Protein AF-A0A0A0HK54-F1 (afdb_monomer)

Foldseek 3Di:
DDAAAEEEEEALDPVVLVVLCVLAVVRHRYHYDNDLVRSVVCVVVDPHAEYEYEQDHPPDGLLRSLLVCCVVPVLHAYEYEYADDDDPVVVVSCVNSVHPYYDYPPDDSVVSNVVVVVSNVSSVVVVVVVVVVVVVVVVVVVVVVVVVVVLLVVLVVLAPVPQDDDPPGPCVVVSVVLLVCLADLAAAEDEDDPPNCVVSSQRNSQSSYPQVVADEAEDEPPPDDPVVVLCQAQWACAPLDPPRRHTGHHPQNSQASGEYEYHPPVRDDPVVVVQVVCCVPVQWHAHRPGPDIDGGDYHYYYYDYD

Solvent-accessible surface area (backbone atoms only — not comparable to full-atom values): 16737 Å² total; per-residue (Å²): 131,84,82,57,58,32,32,37,40,34,35,62,48,68,67,60,47,50,54,53,40,74,48,36,52,92,72,28,42,70,45,79,20,61,43,71,68,53,41,54,51,49,59,73,77,42,86,50,33,29,36,44,27,35,39,86,35,85,99,51,41,25,56,69,48,42,36,51,39,42,74,78,44,60,71,39,33,34,31,39,32,41,76,69,90,78,53,76,72,53,57,53,48,38,60,71,25,62,48,76,48,77,46,56,58,87,72,56,54,72,59,53,38,52,52,51,50,55,35,44,51,50,32,52,53,52,54,50,50,53,53,52,55,51,52,52,56,56,52,52,56,56,54,52,53,52,52,50,49,54,50,47,56,51,28,73,72,47,16,66,86,66,52,88,68,60,99,84,37,78,60,56,61,54,49,54,52,44,55,64,52,19,67,50,98,61,70,42,76,53,69,74,66,90,89,72,49,62,69,52,50,53,50,12,28,44,36,53,21,88,43,45,91,40,41,77,38,76,48,74,40,60,90,56,56,67,71,60,50,45,43,50,42,46,4,29,40,58,68,50,45,95,92,39,85,62,54,44,88,10,46,52,68,65,9,43,62,13,30,39,38,42,39,41,54,67,62,51,54,74,68,54,50,54,54,52,50,42,31,74,73,66,30,36,51,54,30,42,76,48,92,60,75,46,77,43,55,56,44,46,34,40,28,53,65,132

InterPro domains:
  IPR001789 Signal transduction response regulator, receiver domain [PF00072] (8-114)
  IPR001789 Signal transduction response regulator, receiver domain [PS50110] (6-120)
  IPR001789 Signal transduction response regulator, receiver domain [SM00448] (5-116)
  IPR002078 RNA polymerase sigma factor 54 interaction domain [PF00158] (169-298)
  IPR002078 RNA polymerase sigma factor 54 interaction domain [PS50045] (164-297)
  IPR011006 CheY-like superfamily [SSF52172] (6-207)
  IPR027417 P-loop containing nucleoside triphosphate hydrolase [G3DSA:3.40.50.300] (161-302)
  IPR027417 P-loop containing nucleoside triphosphate hydrolase [SSF52540] (171-300)

Sequence (306 aa):
MAVLPTLLLVDDEAHSLNAMRMALEDEFECLTAGDAEEATRLMAEHDVQVIFCDQRMPGRSGVAFLTEVRDRWPEAVRIIITGFTETNDMIAAINEAGIYQFVTKPWHPDHLLMTAKNAADLFRLSREHERMSLEMRYLARNVESKLEQQRRALREGLGFEKVLRAPNSPLNAVIAQARQYASFDVPVLITGEAGTGKAALARAMHYGSLRADRPFQEIDCTGVEDDILELELFGARRGAIAGLQTGKVGLLQKADRGTLFLNGLAGLSPRMQLALLRVAREGAFRPLGSHETQRVDSASIGRGGS

Secondary structure (DSSP, 8-state):
-PPPPEEEEE-S-HHHHHHHHHHHTTTSEEEEESSHHHHHHHHHHS---EEEEES--SSS-HHHHHHHHHHH-TTSEEEEEESS---HHHHHHHHHTT--EEEESSPPHHHHHHHHHHHHHHHHHHHHHHHHHHHHHHHHHHHHHHHHHHHHHHHHTTSGGGS---TT-THHHHHHHHHHHHTS-S-EEEE--TTS-HHHHHHHHHHTSTTTTS-EEEEE-TT--HHHHHHHHHEE-TTSSTT--S-EE-HHHHTTTSEEEEE-GGG--HHHHHHHHHHHHHSEE--BT-SS-EE---EEEEEE--

Radius of gyration: 35.2 Å; Cα contacts (8 Å, |Δi|>4): 471; chains: 1; bounding box: 70×42×95 Å

Organism: NCBI:txid1288298

pLDDT: mean 84.24, std 12.47, range [28.84, 97.88]

Mean predicted aligned error: 15.78 Å

Nearest PDB structures (foldseek):
  2vuh-assembly1_B-2  TM=9.807E-01  e=4.301E-17  Rhodobacter capsulatus
  2vui-assembly1_B-2  TM=9.734E-01  e=8.938E-17  Rhodobacter capsulatus
  6jdl-assembly1_A  TM=9.185E-01  e=3.785E-13  Pseudomonas aeruginosa
  6luf-assembly5_E  TM=9.242E-01  e=3.196E-12  Vibrio cholerae O395
  6lua-assembly1_G  TM=9.213E-01  e=5.205E-12  Vibrio cholerae O395

Structure (mmCIF, N/CA/C/O backbone):
data_AF-A0A0A0HK54-F1
#
_entry.id   AF-A0A0A0HK54-F1
#
loop_
_atom_site.group_PDB
_atom_site.id
_atom_site.type_symbol
_atom_site.label_atom_id
_atom_site.label_alt_id
_atom_site.label_comp_id
_atom_site.label_asym_id
_atom_site.label_entity_id
_atom_site.label_seq_id
_atom_site.pdbx_PDB_ins_code
_atom_site.Cartn_x
_atom_site.Cartn_y
_atom_site.Cartn_z
_atom_site.occupancy
_atom_site.B_iso_or_equiv
_atom_site.auth_seq_id
_atom_site.auth_comp_id
_atom_site.auth_asym_id
_atom_site.auth_atom_id
_atom_site.pdbx_PDB_model_num
ATOM 1 N N . MET A 1 1 ? -21.723 23.786 22.156 1.00 42.66 1 MET A N 1
ATOM 2 C CA . MET A 1 1 ? -21.303 22.934 23.287 1.00 42.66 1 MET A CA 1
ATOM 3 C C . MET A 1 1 ? -20.627 21.721 22.682 1.00 42.66 1 MET A C 1
ATOM 5 O O . MET A 1 1 ? -21.159 21.210 21.703 1.00 42.66 1 MET A O 1
ATOM 9 N N . ALA A 1 2 ? -19.433 21.350 23.144 1.00 56.59 2 ALA A N 1
ATOM 10 C CA . ALA A 1 2 ? -18.804 20.111 22.691 1.00 56.59 2 ALA A CA 1
ATOM 11 C C . ALA A 1 2 ? -19.668 18.936 23.169 1.00 56.59 2 ALA A C 1
ATOM 13 O O . ALA A 1 2 ? -20.121 18.951 24.312 1.00 56.59 2 ALA A O 1
ATOM 14 N N . VAL A 1 3 ? -19.960 17.984 22.284 1.00 80.69 3 VAL A N 1
ATOM 15 C CA . VAL A 1 3 ? -20.679 16.758 22.651 1.00 80.69 3 VAL A CA 1
ATOM 16 C C . VAL A 1 3 ? -19.714 15.908 23.473 1.00 80.69 3 VAL A C 1
ATOM 18 O O . VAL A 1 3 ? -18.597 15.656 23.016 1.00 80.69 3 VAL A O 1
ATOM 21 N N . LEU A 1 4 ? -20.106 15.547 24.695 1.00 89.38 4 LEU A N 1
ATOM 22 C CA . LEU A 1 4 ? -19.281 14.710 25.563 1.00 89.38 4 LEU A CA 1
ATOM 23 C C . LEU A 1 4 ? -19.248 13.273 25.021 1.00 89.38 4 LEU A C 1
ATOM 25 O O . LEU A 1 4 ? -20.239 12.827 24.443 1.00 89.38 4 LEU A O 1
ATOM 29 N N . PRO A 1 5 ? -18.136 12.537 25.180 1.00 92.62 5 PRO A N 1
ATOM 30 C CA . PRO A 1 5 ? -18.094 11.132 24.809 1.00 92.62 5 PRO A CA 1
ATOM 31 C C . PRO A 1 5 ? -19.058 10.307 25.667 1.00 92.62 5 PRO A C 1
ATOM 33 O O . PRO A 1 5 ? -19.109 10.485 26.885 1.00 92.62 5 PRO A O 1
ATOM 36 N N . THR A 1 6 ? -19.790 9.389 25.038 1.00 96.75 6 THR A N 1
ATOM 37 C CA . THR A 1 6 ? -20.761 8.531 25.724 1.00 96.75 6 THR A CA 1
ATOM 38 C C . THR A 1 6 ? -20.086 7.264 26.254 1.00 96.75 6 THR A C 1
ATOM 40 O O . THR A 1 6 ? -19.457 6.517 25.497 1.00 96.75 6 THR A O 1
ATOM 43 N N . LEU A 1 7 ? -20.229 7.013 27.556 1.00 97.44 7 LEU A N 1
ATOM 44 C CA . LEU A 1 7 ? -19.776 5.811 28.254 1.00 97.44 7 LEU A CA 1
ATOM 45 C C . LEU A 1 7 ? -20.978 4.968 28.680 1.00 97.44 7 LEU A C 1
ATOM 47 O O . LEU A 1 7 ? -22.007 5.515 29.070 1.00 97.44 7 LEU A O 1
ATOM 51 N N . LEU A 1 8 ? -20.822 3.647 28.692 1.00 97.88 8 LEU A N 1
ATOM 52 C CA . LEU A 1 8 ? -21.792 2.727 29.283 1.00 97.88 8 LEU A CA 1
ATOM 53 C C . LEU A 1 8 ? -21.190 2.037 30.507 1.00 97.88 8 LEU A C 1
ATOM 55 O O . LEU A 1 8 ? -20.149 1.392 30.414 1.00 97.88 8 LEU A O 1
ATOM 59 N N . LEU A 1 9 ? -21.857 2.167 31.647 1.00 97.56 9 LEU A N 1
ATOM 60 C CA . LEU A 1 9 ? -21.495 1.553 32.920 1.00 97.56 9 LEU A CA 1
ATOM 61 C C . LEU A 1 9 ? -22.470 0.405 33.198 1.00 97.56 9 LEU A C 1
ATOM 63 O O . LEU A 1 9 ? -23.676 0.632 33.261 1.00 97.56 9 LEU A O 1
ATOM 67 N N . VAL A 1 10 ? -21.963 -0.815 33.356 1.00 96.81 10 VAL A N 1
ATOM 68 C CA . VAL A 1 10 ? -22.773 -2.023 33.559 1.00 96.81 10 VAL A CA 1
ATOM 69 C C . VAL A 1 10 ? -22.341 -2.712 34.847 1.00 96.81 10 VAL A C 1
ATOM 71 O O . VAL A 1 10 ? -21.195 -3.144 34.953 1.00 96.81 10 VAL A O 1
ATOM 74 N N . ASP A 1 11 ? -23.235 -2.783 35.826 1.00 94.56 11 ASP A N 1
ATOM 75 C CA . ASP A 1 11 ? -23.014 -3.413 37.133 1.00 94.56 11 ASP A CA 1
ATOM 76 C C . ASP A 1 11 ? -24.392 -3.665 37.775 1.00 94.56 11 ASP A C 1
ATOM 78 O O . ASP A 1 11 ? -25.272 -2.807 37.683 1.00 94.56 11 ASP A O 1
ATOM 82 N N . ASP A 1 12 ? -24.607 -4.819 38.406 1.00 93.81 12 ASP A N 1
ATOM 83 C CA . ASP A 1 12 ? -25.878 -5.137 39.070 1.00 93.81 12 ASP A CA 1
ATOM 84 C C . ASP A 1 12 ? -26.047 -4.389 40.403 1.00 93.81 12 ASP A C 1
ATOM 86 O O . ASP A 1 12 ? -27.165 -4.203 40.899 1.00 93.81 12 ASP A O 1
ATOM 90 N N . GLU A 1 13 ? -24.952 -3.883 40.972 1.00 93.38 13 GLU A N 1
ATOM 91 C CA . GLU A 1 13 ? -24.968 -3.075 42.180 1.00 93.38 13 GLU A CA 1
ATOM 92 C C . GLU A 1 13 ? -25.181 -1.584 41.873 1.00 93.38 13 GLU A C 1
ATOM 94 O O . GLU A 1 13 ? -24.279 -0.848 41.459 1.00 93.38 13 GLU A O 1
ATOM 99 N N . ALA A 1 14 ? -26.362 -1.069 42.227 1.00 92.62 14 ALA A N 1
ATOM 100 C CA . ALA A 1 14 ? -26.693 0.351 42.063 1.00 92.62 14 ALA A CA 1
ATOM 101 C C . ALA A 1 14 ? -25.712 1.313 42.769 1.00 92.62 14 ALA A C 1
ATOM 103 O O . ALA A 1 14 ? -25.532 2.453 42.334 1.00 92.62 14 ALA A O 1
ATOM 104 N N . HIS A 1 15 ? -25.076 0.893 43.869 1.00 93.31 15 HIS A N 1
ATOM 105 C CA . HIS A 1 15 ? -24.066 1.712 44.547 1.00 93.31 15 HIS A CA 1
ATOM 106 C C . HIS A 1 15 ? -22.794 1.865 43.699 1.00 93.31 15 HIS A C 1
ATOM 108 O O . HIS A 1 15 ? -22.281 2.977 43.568 1.00 93.31 15 HIS A O 1
ATOM 114 N N . SER A 1 16 ? -22.343 0.775 43.073 1.00 92.25 16 SER A N 1
ATOM 115 C CA . SER A 1 16 ? -21.178 0.748 42.186 1.00 92.25 16 SER A CA 1
ATOM 116 C C . SER A 1 16 ? -21.415 1.603 40.937 1.00 92.25 16 SER A C 1
ATOM 118 O O . SER A 1 16 ? -20.583 2.456 40.618 1.00 92.25 16 SER A O 1
ATOM 120 N N . LEU A 1 17 ? -22.592 1.485 40.304 1.00 94.75 17 LEU A N 1
ATOM 121 C CA . LEU A 1 17 ? -23.005 2.353 39.190 1.00 94.75 17 LEU A CA 1
ATOM 122 C C . LEU A 1 17 ? -22.971 3.839 39.562 1.00 94.75 17 LEU A C 1
ATOM 124 O O . LEU A 1 17 ? -22.406 4.652 38.831 1.00 94.75 17 LEU A O 1
ATOM 128 N N . ASN A 1 18 ? -23.546 4.203 40.711 1.00 94.62 18 ASN A N 1
ATOM 129 C CA . ASN A 1 18 ? -23.572 5.593 41.161 1.00 94.62 18 ASN A CA 1
ATOM 130 C C . ASN A 1 18 ? -22.171 6.138 41.454 1.00 94.62 18 ASN A C 1
ATOM 132 O O . ASN A 1 18 ? -21.879 7.267 41.071 1.00 94.62 18 ASN A O 1
ATOM 136 N N . ALA A 1 19 ? -21.301 5.346 42.084 1.00 93.81 19 ALA A N 1
ATOM 137 C CA . ALA A 1 19 ? -19.926 5.750 42.360 1.00 93.81 19 ALA A CA 1
ATOM 138 C C . ALA A 1 19 ? -19.122 5.978 41.068 1.00 93.81 19 ALA A C 1
ATOM 140 O O . ALA A 1 19 ? -18.405 6.971 40.959 1.00 93.81 19 ALA A O 1
ATOM 141 N N . MET A 1 20 ? -19.263 5.093 40.074 1.00 95.12 20 MET A N 1
ATOM 142 C CA . MET A 1 20 ? -18.627 5.270 38.764 1.00 95.12 20 MET A CA 1
ATOM 143 C C . MET A 1 20 ? -19.170 6.493 38.028 1.00 95.12 20 MET A C 1
ATOM 145 O O . MET A 1 20 ? -18.389 7.287 37.513 1.00 95.12 20 MET A O 1
ATOM 149 N N . ARG A 1 21 ? -20.495 6.677 38.024 1.00 96.00 21 ARG A N 1
ATOM 150 C CA . ARG A 1 21 ? -21.146 7.834 37.401 1.00 96.00 21 ARG A CA 1
ATOM 151 C C . ARG A 1 21 ? -20.652 9.142 38.016 1.00 96.00 21 ARG A C 1
ATOM 153 O O . ARG A 1 21 ? -20.207 10.010 37.280 1.00 96.00 21 ARG A O 1
ATOM 160 N N . MET A 1 22 ? -20.633 9.247 39.346 1.00 94.31 22 MET A N 1
ATOM 161 C CA . MET A 1 22 ? -20.117 10.430 40.052 1.00 94.31 22 MET A CA 1
ATOM 162 C C . MET A 1 22 ? -18.646 10.728 39.733 1.00 94.31 22 MET A C 1
ATOM 164 O O . MET A 1 22 ? -18.241 11.882 39.749 1.00 94.31 22 MET A O 1
ATOM 168 N N . ALA A 1 23 ? -17.835 9.705 39.455 1.00 94.44 23 ALA A N 1
ATOM 169 C CA . ALA A 1 23 ? -16.427 9.891 39.113 1.00 94.44 23 ALA A CA 1
ATOM 170 C C . ALA A 1 23 ? -16.193 10.330 37.653 1.00 94.44 23 ALA A 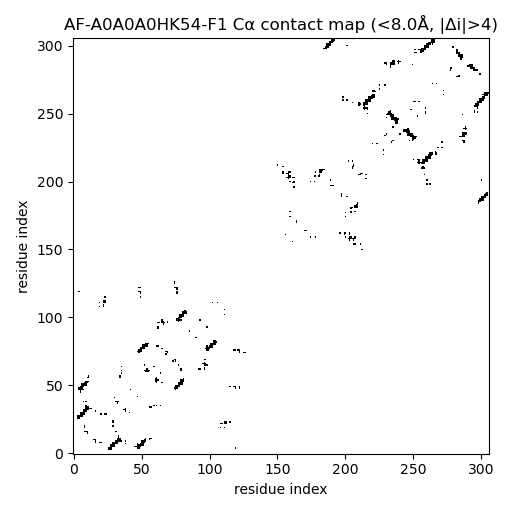C 1
ATOM 172 O O . ALA A 1 23 ? -15.088 10.763 37.331 1.00 94.44 23 ALA A O 1
ATOM 173 N N . LEU A 1 24 ? -17.184 10.175 36.767 1.00 95.75 24 LEU A N 1
ATOM 174 C CA . LEU A 1 24 ? -17.020 10.323 35.315 1.00 95.75 24 LEU A CA 1
ATOM 175 C C . LEU A 1 24 ? -17.952 11.373 34.684 1.00 95.75 24 LEU A C 1
ATOM 177 O O . LEU A 1 24 ? -17.661 11.850 33.589 1.00 95.75 24 LEU A O 1
ATOM 181 N N . GLU A 1 25 ? -19.045 11.754 35.350 1.00 94.62 25 GLU A N 1
ATOM 182 C CA . GLU A 1 25 ? -20.104 12.610 34.786 1.00 94.62 25 GLU A CA 1
ATOM 183 C C . GLU A 1 25 ? -19.653 14.026 34.392 1.00 94.62 25 GLU A C 1
ATOM 185 O O . GLU A 1 25 ? -20.259 14.628 33.507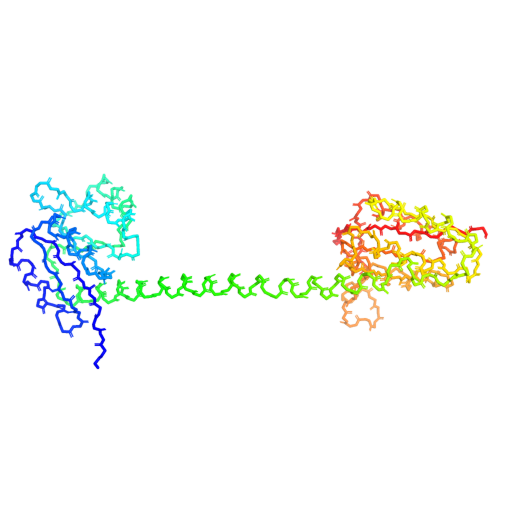 1.00 94.62 25 GLU A O 1
ATOM 190 N N . ASP A 1 26 ? -18.573 14.541 34.986 1.00 93.44 26 ASP A N 1
ATOM 191 C CA . ASP A 1 26 ? -18.026 15.863 34.651 1.00 93.44 26 ASP A CA 1
ATOM 192 C C . ASP A 1 26 ? -17.404 15.916 33.241 1.00 93.44 26 ASP A C 1
ATOM 194 O O . ASP A 1 26 ? -17.327 16.986 32.632 1.00 93.44 26 ASP A O 1
ATOM 198 N N . GLU A 1 27 ? -16.951 14.776 32.707 1.00 93.44 27 GLU A N 1
ATOM 199 C CA . GLU A 1 27 ? -16.219 14.702 31.431 1.00 93.44 27 GLU A CA 1
ATOM 200 C C . GLU A 1 27 ? -16.878 13.791 30.389 1.00 93.44 27 GLU A C 1
ATOM 202 O O . GLU A 1 27 ? -16.469 13.787 29.224 1.00 93.44 27 GLU A O 1
ATOM 207 N N . PHE A 1 28 ? -17.905 13.039 30.783 1.00 96.31 28 PHE A N 1
ATOM 208 C CA . PHE A 1 28 ? -18.521 12.009 29.958 1.00 96.31 28 PHE A CA 1
ATOM 209 C C . PHE A 1 28 ? -20.035 11.955 30.130 1.00 96.31 28 PHE A C 1
ATOM 211 O O . PHE A 1 28 ? -20.570 12.114 31.227 1.00 96.31 28 PHE A O 1
ATOM 218 N N . GLU A 1 29 ? -20.734 11.619 29.050 1.00 96.19 29 GLU A N 1
ATOM 219 C CA . GLU A 1 29 ? -22.142 11.245 29.127 1.00 96.19 29 GLU A CA 1
ATOM 220 C C . GLU A 1 29 ? -22.244 9.786 29.586 1.00 96.19 29 GLU A C 1
ATOM 222 O O . GLU A 1 29 ? -21.920 8.862 28.843 1.00 96.19 29 GLU A O 1
ATOM 227 N N . CYS A 1 30 ? -22.653 9.571 30.835 1.00 96.44 30 CYS A N 1
ATOM 228 C CA . CYS A 1 30 ? -22.693 8.242 31.439 1.00 96.44 30 CYS A CA 1
ATOM 229 C C . CYS A 1 30 ? -24.085 7.611 31.313 1.00 96.44 30 CYS A C 1
ATOM 231 O O . CYS A 1 30 ? -25.033 8.045 31.969 1.00 96.44 30 CYS A O 1
ATOM 233 N N . LEU A 1 31 ? -24.182 6.542 30.529 1.00 97.38 31 LEU A N 1
ATOM 234 C CA . LEU A 1 31 ? -25.313 5.621 30.515 1.00 97.38 31 LEU A CA 1
ATOM 235 C C . LEU A 1 31 ? -25.064 4.505 31.533 1.00 97.38 31 LEU A C 1
ATOM 237 O O . LEU A 1 31 ? -23.931 4.058 31.704 1.00 97.38 31 LEU A O 1
ATOM 241 N N . THR A 1 32 ? -26.112 4.034 32.202 1.00 97.38 32 THR A N 1
ATOM 242 C CA . THR A 1 32 ? -26.011 2.968 33.209 1.00 97.38 32 THR A CA 1
ATOM 243 C C . THR A 1 32 ? -26.969 1.832 32.887 1.00 97.38 32 THR A C 1
ATOM 245 O O . THR A 1 32 ? -28.110 2.103 32.522 1.00 97.38 32 THR A O 1
ATOM 248 N N . ALA A 1 33 ? -26.530 0.593 33.084 1.00 96.69 33 ALA A N 1
ATOM 249 C CA . ALA A 1 33 ? -27.346 -0.608 32.952 1.00 96.69 33 ALA A CA 1
ATOM 250 C C . ALA A 1 33 ? -27.124 -1.550 34.143 1.00 96.69 33 ALA A C 1
ATOM 252 O O . ALA A 1 33 ? -25.986 -1.738 34.575 1.00 96.69 33 ALA A O 1
ATOM 253 N N . GLY A 1 34 ? -28.202 -2.149 34.651 1.00 94.62 34 GLY A N 1
ATOM 254 C CA . GLY A 1 34 ? -28.141 -3.134 35.739 1.00 94.62 34 GLY A CA 1
ATOM 255 C C . GLY A 1 34 ? -27.813 -4.555 35.273 1.00 94.62 34 GLY A C 1
ATOM 256 O O . GLY A 1 34 ? -27.445 -5.409 36.076 1.00 94.62 34 GLY A O 1
ATOM 257 N N . ASP A 1 35 ? -27.962 -4.826 33.977 1.00 94.06 35 ASP A N 1
ATOM 258 C CA . ASP A 1 35 ? -27.720 -6.138 33.389 1.00 94.06 35 ASP A CA 1
ATOM 259 C C . ASP A 1 35 ? -27.273 -6.048 31.918 1.00 94.06 35 ASP A C 1
ATOM 261 O O . ASP A 1 35 ? -27.284 -4.990 31.279 1.00 94.06 35 ASP A O 1
ATOM 265 N N . ALA A 1 36 ? -26.860 -7.191 31.367 1.00 94.06 36 ALA A N 1
ATOM 266 C CA . ALA A 1 36 ? -26.376 -7.287 29.993 1.00 94.06 36 ALA A CA 1
ATOM 267 C C . ALA A 1 36 ? -27.472 -7.048 28.933 1.00 94.06 36 ALA A C 1
ATOM 269 O O . ALA A 1 36 ? -27.153 -6.630 27.817 1.00 94.06 36 ALA A O 1
ATOM 270 N N . GLU A 1 37 ? -28.747 -7.318 29.231 1.00 94.00 37 GLU A N 1
ATOM 271 C CA . GLU A 1 37 ? -29.847 -7.114 28.279 1.00 94.00 37 GLU A CA 1
ATOM 272 C C . GLU A 1 37 ? -30.146 -5.623 28.114 1.00 94.00 37 GLU A C 1
ATOM 274 O O . GLU A 1 37 ? -30.245 -5.122 26.991 1.00 94.00 37 GLU A O 1
ATOM 279 N N . GLU A 1 38 ? -30.223 -4.896 29.226 1.00 95.25 38 GLU A N 1
ATOM 280 C CA . GLU A 1 38 ? -30.356 -3.446 29.254 1.00 95.25 38 GLU A CA 1
ATOM 281 C C . GLU A 1 38 ? -29.155 -2.765 28.594 1.00 95.25 38 GLU A C 1
ATOM 283 O O . GLU A 1 38 ? -29.345 -1.908 27.728 1.00 95.25 38 GLU A O 1
ATOM 288 N N . ALA A 1 39 ? -27.933 -3.210 28.905 1.00 95.62 39 ALA A N 1
ATOM 289 C CA . ALA A 1 39 ? -26.719 -2.713 28.263 1.00 95.62 39 ALA A CA 1
ATOM 290 C C . ALA A 1 39 ? -26.767 -2.895 26.736 1.00 95.62 39 ALA A C 1
ATOM 292 O O . ALA A 1 39 ? -26.440 -1.982 25.981 1.00 95.62 39 ALA A O 1
ATOM 293 N N . THR A 1 40 ? -27.241 -4.052 26.265 1.00 95.00 40 THR A N 1
ATOM 294 C CA . THR A 1 40 ? -27.385 -4.342 24.830 1.00 95.00 40 THR A CA 1
ATOM 295 C C . THR A 1 40 ? -28.405 -3.426 24.149 1.00 95.00 40 THR A C 1
ATOM 297 O O . THR A 1 40 ? -28.185 -3.027 23.004 1.00 95.00 40 THR A O 1
ATOM 300 N N . ARG A 1 41 ? -29.511 -3.079 24.826 1.00 95.94 41 ARG A N 1
ATOM 301 C CA . ARG A 1 41 ? -30.487 -2.105 24.306 1.00 95.94 41 ARG A CA 1
ATOM 302 C C . ARG A 1 41 ? -29.858 -0.722 24.164 1.00 95.94 41 ARG A C 1
ATOM 304 O O . ARG A 1 41 ? -29.935 -0.138 23.088 1.00 95.94 41 ARG A O 1
ATOM 311 N N . LEU A 1 42 ? -29.158 -0.249 25.195 1.00 96.00 42 LEU A N 1
ATOM 312 C CA . LEU A 1 42 ? -28.495 1.059 25.170 1.00 96.00 42 LEU A CA 1
ATOM 313 C C . LEU A 1 42 ? -27.423 1.145 24.074 1.00 96.00 42 LEU A C 1
ATOM 315 O O . LEU A 1 42 ? -27.361 2.143 23.364 1.00 96.00 42 LEU A O 1
ATOM 319 N N . MET A 1 43 ? -26.644 0.081 23.860 1.00 95.31 43 MET A N 1
ATOM 320 C CA . MET A 1 43 ? -25.672 -0.008 22.757 1.00 95.31 43 MET A CA 1
ATOM 321 C C . MET A 1 43 ? -26.314 0.055 21.360 1.00 95.31 43 MET A C 1
ATOM 323 O O . MET A 1 43 ? -25.657 0.425 20.389 1.00 95.31 43 MET A O 1
ATOM 327 N N . ALA A 1 44 ? -27.579 -0.353 21.223 1.00 94.19 44 ALA A N 1
ATOM 328 C CA . ALA A 1 44 ? -28.302 -0.278 19.955 1.00 94.19 44 ALA A CA 1
ATOM 329 C C . ALA A 1 44 ? -28.892 1.118 19.694 1.00 94.19 44 ALA A C 1
ATOM 331 O O . ALA A 1 44 ? -29.094 1.485 18.538 1.00 94.19 44 ALA A O 1
ATOM 332 N N . GLU A 1 45 ? -29.171 1.875 20.754 1.00 94.94 45 GLU A N 1
ATOM 333 C CA . GLU A 1 45 ? -29.804 3.196 20.691 1.00 94.94 45 GLU A CA 1
ATOM 334 C C . GLU A 1 45 ? -28.786 4.349 20.689 1.00 94.94 45 GLU A C 1
ATOM 336 O O . GLU A 1 45 ? -29.063 5.410 20.127 1.00 94.94 45 GLU A O 1
ATOM 341 N N . HIS A 1 46 ? -27.598 4.139 21.266 1.00 93.88 46 HIS A N 1
ATOM 342 C CA . HIS A 1 46 ? -26.582 5.171 21.479 1.00 93.88 46 HIS A CA 1
ATOM 343 C C . HIS A 1 46 ? -25.214 4.792 20.881 1.00 93.88 46 HIS A C 1
ATOM 345 O O . HIS A 1 46 ? -24.824 3.625 20.881 1.00 93.88 46 HIS A O 1
ATOM 351 N N . ASP A 1 47 ? -24.447 5.791 20.416 1.00 91.69 47 ASP A N 1
ATOM 352 C CA . ASP A 1 47 ? -23.062 5.617 19.931 1.00 91.69 47 ASP A CA 1
ATOM 353 C C . ASP A 1 47 ? -22.081 5.574 21.116 1.00 91.69 47 ASP A C 1
ATOM 355 O O . ASP A 1 47 ? -21.387 6.543 21.434 1.00 91.69 47 ASP A O 1
ATOM 359 N N . VAL A 1 48 ? -22.093 4.452 21.835 1.00 96.00 48 VAL A N 1
ATOM 360 C CA . VAL A 1 48 ? -21.259 4.235 23.022 1.00 96.00 48 VAL A CA 1
ATOM 361 C C . VAL A 1 48 ? -19.800 4.018 22.623 1.00 96.00 48 VAL A C 1
ATOM 363 O O . VAL A 1 48 ? -19.470 3.091 21.883 1.00 96.00 48 VAL A O 1
ATOM 366 N N . GLN A 1 49 ? -18.906 4.836 23.177 1.00 95.44 49 GLN A N 1
ATOM 367 C CA . GLN A 1 49 ? -17.479 4.818 22.836 1.00 95.44 49 GLN A CA 1
ATOM 368 C C . GLN A 1 49 ? -16.684 3.857 23.718 1.00 95.44 49 GLN A C 1
ATOM 370 O O . GLN A 1 49 ? -15.767 3.179 23.250 1.00 95.44 49 GLN A O 1
ATOM 375 N N . VAL A 1 50 ? -17.030 3.791 25.005 1.00 96.81 50 VAL A N 1
ATOM 376 C CA . VAL A 1 50 ? -16.348 2.944 25.987 1.00 96.81 50 VAL A CA 1
ATOM 377 C C . VAL A 1 50 ? -17.372 2.295 26.905 1.00 96.81 50 VAL A C 1
ATOM 379 O O . VAL A 1 50 ? -18.356 2.920 27.302 1.00 96.81 50 VAL A O 1
ATOM 382 N N . ILE A 1 51 ? -17.111 1.048 27.276 1.00 97.38 51 ILE A N 1
ATOM 383 C CA . ILE A 1 51 ? -17.946 0.271 28.184 1.00 97.38 51 ILE A CA 1
ATOM 384 C C . ILE A 1 51 ? -17.115 -0.135 29.392 1.00 97.38 51 ILE A C 1
ATOM 386 O O . ILE A 1 51 ? -16.054 -0.733 29.230 1.00 97.38 51 ILE A O 1
ATOM 390 N N . PHE A 1 52 ? -17.628 0.135 30.585 1.00 96.56 52 PHE A N 1
ATOM 391 C CA . PHE A 1 52 ? -17.171 -0.456 31.834 1.00 96.56 52 PHE A CA 1
ATOM 392 C C . PHE A 1 52 ? -18.181 -1.514 32.255 1.00 96.56 52 PHE A C 1
ATOM 394 O O . PHE A 1 52 ? -19.346 -1.194 32.467 1.00 96.56 52 PHE A O 1
ATOM 401 N N . CYS A 1 53 ? -17.752 -2.766 32.365 1.00 95.25 53 CYS A N 1
ATOM 402 C CA . CYS A 1 53 ? -18.637 -3.873 32.705 1.00 95.25 53 CYS A CA 1
ATOM 403 C C . CYS A 1 53 ? -18.113 -4.632 33.917 1.00 95.25 53 CYS A C 1
ATOM 405 O O . CYS A 1 53 ? -16.975 -5.102 33.896 1.00 95.25 53 CYS A O 1
ATOM 407 N N . ASP A 1 54 ? -18.945 -4.812 34.938 1.00 93.50 54 ASP A N 1
ATOM 408 C CA . ASP A 1 54 ? -18.639 -5.736 36.019 1.00 93.50 54 ASP A CA 1
ATOM 409 C C . ASP A 1 54 ? -18.556 -7.170 35.490 1.00 93.50 54 ASP A C 1
ATOM 411 O O . ASP A 1 54 ? -19.299 -7.599 34.601 1.00 93.50 54 ASP A O 1
ATOM 415 N N . GLN A 1 55 ? -17.599 -7.922 36.017 1.00 89.25 55 GLN A N 1
ATOM 416 C CA . GLN A 1 55 ? -17.393 -9.293 35.594 1.00 89.25 55 GLN A CA 1
ATOM 417 C C . GLN A 1 55 ? -18.483 -10.248 36.102 1.00 89.25 55 GLN A C 1
ATOM 419 O O . GLN A 1 55 ? -18.782 -11.250 35.441 1.00 89.25 55 GLN A O 1
ATOM 424 N N . ARG A 1 56 ? -19.031 -10.001 37.293 1.00 87.06 56 ARG A N 1
ATOM 425 C CA . ARG A 1 56 ? -19.925 -10.904 38.018 1.00 87.06 56 ARG A CA 1
ATOM 426 C C . ARG A 1 56 ? -21.324 -10.312 38.122 1.00 87.06 56 ARG A C 1
ATOM 428 O O . ARG A 1 56 ? -21.764 -9.951 39.201 1.00 87.06 56 ARG A O 1
ATOM 435 N N . MET A 1 57 ? -22.054 -10.368 37.018 1.00 88.31 57 MET A N 1
ATOM 436 C CA . MET A 1 57 ? -23.466 -10.001 36.998 1.00 88.31 57 MET A CA 1
ATOM 437 C C . MET A 1 57 ? -24.367 -11.250 37.026 1.00 88.31 57 MET A C 1
ATOM 439 O O . MET A 1 57 ? -23.976 -12.316 36.525 1.00 88.31 57 MET A O 1
ATOM 443 N N . PRO A 1 58 ? -25.588 -11.153 37.580 1.00 82.62 58 PRO A N 1
ATOM 444 C CA . PRO A 1 58 ? -26.590 -12.205 37.507 1.00 82.62 58 PRO A CA 1
ATOM 445 C C . PRO A 1 58 ? -26.898 -12.606 36.058 1.00 82.62 58 PRO A C 1
ATOM 447 O O . PRO A 1 58 ? -27.025 -11.774 35.162 1.00 82.62 58 PRO A O 1
ATOM 450 N N . GLY A 1 59 ? -27.036 -13.910 35.817 1.00 86.25 59 GLY A N 1
ATOM 451 C CA . GLY A 1 59 ? -27.396 -14.464 34.508 1.00 86.25 59 GLY A CA 1
ATOM 452 C C . GLY A 1 59 ? -26.229 -14.574 33.523 1.00 86.25 59 GLY A C 1
ATOM 453 O O . GLY A 1 59 ? -25.950 -15.677 33.049 1.00 86.25 59 GLY A O 1
ATOM 454 N N . ARG A 1 60 ? -25.527 -13.472 33.224 1.00 85.94 60 ARG A N 1
ATOM 455 C CA . ARG A 1 60 ? -24.451 -13.433 32.217 1.00 85.94 60 ARG A CA 1
ATOM 456 C C . ARG A 1 60 ? -23.192 -12.749 32.747 1.00 85.94 60 ARG A C 1
ATOM 458 O O . ARG A 1 60 ? -23.260 -11.644 33.266 1.00 85.94 60 ARG A O 1
ATOM 465 N N . SER A 1 61 ? -22.031 -13.379 32.554 1.00 89.00 61 SER A N 1
ATOM 466 C CA . SER A 1 61 ? -20.744 -12.793 32.951 1.00 89.00 61 SER A CA 1
ATOM 467 C C . SER A 1 61 ? -20.332 -11.622 32.056 1.00 89.00 61 SER A C 1
ATOM 469 O O . SER A 1 61 ? -20.663 -11.590 30.865 1.00 89.00 61 SER A O 1
ATOM 471 N N . GLY A 1 62 ? -19.543 -10.698 32.610 1.00 89.19 62 GLY A N 1
ATOM 472 C CA . GLY A 1 62 ? -19.036 -9.532 31.885 1.00 89.19 62 GLY A CA 1
ATOM 473 C C . GLY A 1 62 ? -18.230 -9.915 30.646 1.00 89.19 62 GLY A C 1
ATOM 474 O O . GLY A 1 62 ? -18.512 -9.429 29.556 1.00 89.19 62 GLY A O 1
ATOM 475 N N . VAL A 1 63 ? -17.304 -10.874 30.754 1.00 90.06 63 VAL A N 1
ATOM 476 C CA . VAL A 1 63 ? -16.555 -11.396 29.592 1.00 90.06 63 VAL A CA 1
ATO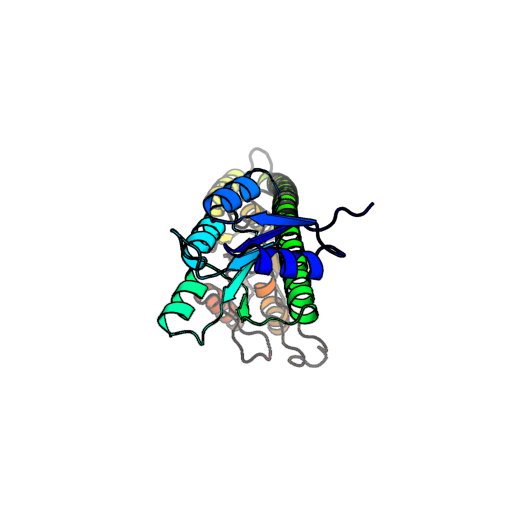M 477 C C . VAL A 1 63 ? -17.487 -11.939 28.499 1.00 90.06 63 VAL A C 1
ATOM 479 O O . VAL A 1 63 ? -17.286 -11.644 27.319 1.00 90.06 63 VAL A O 1
ATOM 482 N N . ALA A 1 64 ? -18.522 -12.707 28.859 1.00 90.12 64 ALA A N 1
ATOM 483 C CA . ALA A 1 64 ? -19.450 -13.267 27.875 1.00 90.12 64 ALA A CA 1
ATOM 484 C C . ALA A 1 64 ? -20.277 -12.177 27.175 1.00 90.12 64 ALA A C 1
ATOM 486 O O . ALA A 1 64 ? -20.609 -12.316 25.998 1.00 90.12 64 ALA A O 1
ATOM 487 N N . PHE A 1 65 ? -20.620 -11.101 27.884 1.00 93.38 65 PHE A N 1
ATOM 488 C CA . PHE A 1 65 ? -21.259 -9.924 27.301 1.00 93.38 65 PHE A CA 1
ATOM 489 C C . PHE A 1 65 ? -20.298 -9.152 26.385 1.00 93.38 65 PHE A C 1
ATOM 491 O O . PHE A 1 65 ? -20.613 -8.925 25.219 1.00 93.38 65 PHE A O 1
ATOM 498 N N . LEU A 1 66 ? -19.090 -8.833 26.854 1.00 93.50 66 LEU A N 1
ATOM 499 C CA . LEU A 1 66 ? -18.095 -8.082 26.081 1.00 93.50 66 LEU A CA 1
ATOM 500 C C . LEU A 1 66 ? -17.619 -8.831 24.825 1.00 93.50 66 LEU A C 1
ATOM 502 O O . LEU A 1 66 ? -17.280 -8.193 23.831 1.00 93.50 66 LEU A O 1
ATOM 506 N N . THR A 1 67 ? -17.664 -10.165 24.828 1.00 91.94 67 THR A N 1
ATOM 507 C CA . THR A 1 67 ? -17.421 -10.985 23.628 1.00 91.94 67 THR A CA 1
ATOM 508 C C . THR A 1 67 ? -18.464 -10.718 22.540 1.00 91.94 67 THR A C 1
ATOM 510 O O . THR A 1 67 ? -18.113 -10.580 21.374 1.00 91.94 67 THR A O 1
ATOM 513 N N . GLU A 1 68 ? -19.742 -10.585 22.903 1.00 92.00 68 GLU A N 1
ATOM 514 C CA . GLU A 1 68 ? -20.784 -10.204 21.943 1.00 92.00 68 GLU A CA 1
ATOM 515 C C . GLU A 1 68 ? -20.616 -8.752 21.487 1.00 92.00 68 GLU A C 1
ATOM 517 O O . GLU A 1 68 ? -20.795 -8.450 20.305 1.00 92.00 68 GLU A O 1
ATOM 522 N N . VAL A 1 69 ? -20.230 -7.856 22.402 1.00 93.56 69 VAL A N 1
ATOM 523 C CA . VAL A 1 69 ? -19.933 -6.463 22.048 1.00 93.56 69 VAL A CA 1
ATOM 524 C C . VAL A 1 69 ? -18.822 -6.400 21.007 1.00 93.56 69 VAL A C 1
ATOM 526 O O . VAL A 1 69 ? -18.953 -5.657 20.043 1.00 93.56 69 VAL A O 1
ATOM 529 N N . ARG A 1 70 ? -17.757 -7.192 21.150 1.00 92.25 70 ARG A N 1
ATOM 530 C CA . ARG A 1 70 ? -16.674 -7.271 20.160 1.00 92.25 70 ARG A CA 1
ATOM 531 C C . ARG A 1 70 ? -17.187 -7.612 18.761 1.00 92.25 70 ARG A C 1
ATOM 533 O O . ARG A 1 70 ? -16.683 -7.058 17.791 1.00 92.25 70 ARG A O 1
ATOM 540 N N . ASP A 1 71 ? -18.181 -8.486 18.658 1.00 92.12 71 ASP A N 1
ATOM 541 C CA . ASP A 1 71 ? -18.689 -8.946 17.365 1.00 92.12 71 ASP A CA 1
ATOM 542 C C . ASP A 1 71 ? -19.690 -7.959 16.741 1.00 92.12 71 ASP A C 1
ATOM 544 O O . ASP A 1 71 ? -19.713 -7.786 15.523 1.00 92.12 71 ASP A O 1
ATOM 548 N N . ARG A 1 72 ? -20.512 -7.293 17.563 1.00 93.56 72 ARG A N 1
ATOM 549 C CA . ARG A 1 72 ? -21.574 -6.379 17.102 1.00 93.56 72 ARG A CA 1
ATOM 550 C C . ARG A 1 72 ? -21.142 -4.912 17.027 1.00 93.56 72 ARG A C 1
ATOM 552 O O . ARG A 1 72 ? -21.559 -4.203 16.117 1.00 93.56 72 ARG A O 1
ATOM 559 N N . TRP A 1 73 ? -20.306 -4.476 17.963 1.00 94.12 73 TRP A N 1
ATOM 560 C CA . TRP A 1 73 ? -19.763 -3.120 18.090 1.00 94.12 73 TRP A CA 1
ATOM 561 C C . TRP A 1 73 ? -18.242 -3.189 18.291 1.00 94.12 73 TRP A C 1
ATOM 563 O O . TRP A 1 73 ? -17.727 -2.866 19.367 1.00 94.12 73 TRP A O 1
ATOM 573 N N . PRO A 1 74 ? -17.496 -3.630 17.262 1.00 90.56 74 PRO A N 1
ATOM 574 C CA . PRO A 1 74 ? -16.059 -3.868 17.371 1.00 90.56 74 PRO A CA 1
ATOM 575 C C . PRO A 1 74 ? -15.270 -2.614 17.760 1.00 90.56 74 PRO A C 1
ATOM 577 O O . PRO A 1 74 ? -14.263 -2.744 18.459 1.00 90.56 74 PRO A O 1
ATOM 580 N N . GLU A 1 75 ? -15.746 -1.431 17.352 1.00 90.25 75 GLU A N 1
ATOM 581 C CA . GLU A 1 75 ? -15.119 -0.133 17.629 1.00 90.25 75 GLU A CA 1
ATOM 582 C C . GLU A 1 75 ? -15.155 0.249 19.115 1.00 90.25 75 GLU A C 1
ATOM 584 O O . GLU A 1 75 ? -14.221 0.893 19.585 1.00 90.25 75 GLU A O 1
ATOM 589 N N . ALA A 1 76 ? -16.191 -0.156 19.862 1.00 94.00 76 ALA A N 1
ATOM 590 C CA . ALA A 1 76 ? -16.357 0.230 21.261 1.00 94.00 76 ALA A CA 1
ATOM 591 C C . ALA A 1 76 ? -15.216 -0.327 22.124 1.00 94.00 76 ALA A C 1
ATOM 593 O O . ALA A 1 76 ? -14.896 -1.522 22.076 1.00 94.00 76 ALA A O 1
ATOM 594 N N . VAL A 1 77 ? -14.611 0.530 22.947 1.00 95.44 77 VAL A N 1
ATOM 595 C CA . VAL A 1 77 ? -13.509 0.133 23.826 1.00 95.44 77 VAL A CA 1
ATOM 596 C C . VAL A 1 77 ? -14.076 -0.547 25.067 1.00 95.44 77 VAL A C 1
ATOM 598 O O . VAL A 1 77 ? -14.884 0.013 25.801 1.00 95.44 77 VAL A O 1
ATOM 601 N N . ARG A 1 78 ? -13.661 -1.790 25.296 1.00 95.38 78 ARG A N 1
ATOM 602 C CA . ARG A 1 78 ? -14.237 -2.673 26.316 1.00 95.38 78 ARG A CA 1
ATOM 603 C C . ARG A 1 78 ? -13.322 -2.724 27.536 1.00 95.38 78 ARG A C 1
ATOM 605 O O . ARG A 1 78 ? -12.176 -3.154 27.411 1.00 95.38 78 ARG A O 1
ATOM 612 N N . ILE A 1 79 ? -13.824 -2.317 28.696 1.00 94.56 79 ILE A N 1
ATOM 613 C CA . ILE A 1 79 ? -13.133 -2.367 29.987 1.00 94.56 79 ILE A CA 1
ATOM 614 C C . ILE A 1 79 ? -13.929 -3.259 30.932 1.00 94.56 79 ILE A C 1
ATOM 616 O O . ILE A 1 79 ? -15.150 -3.146 31.043 1.00 94.56 79 ILE A O 1
ATOM 620 N N . ILE A 1 80 ? -13.228 -4.137 31.637 1.00 92.88 80 ILE A N 1
ATOM 621 C CA . ILE A 1 80 ? -13.833 -5.022 32.632 1.00 92.88 80 ILE A CA 1
ATOM 622 C C . ILE A 1 80 ? -13.499 -4.560 34.049 1.00 92.88 80 ILE A C 1
ATOM 624 O O . ILE A 1 80 ? -12.390 -4.103 34.314 1.00 92.88 80 ILE A O 1
ATOM 628 N N . ILE A 1 81 ? -14.446 -4.690 34.971 1.00 91.50 81 ILE A N 1
ATOM 629 C CA . ILE A 1 81 ? -14.263 -4.401 36.392 1.00 91.50 81 ILE A CA 1
ATOM 630 C C . ILE A 1 81 ? -14.334 -5.718 37.171 1.00 91.50 81 ILE A C 1
ATOM 632 O O . ILE A 1 81 ? -15.232 -6.530 36.959 1.00 91.50 81 ILE A O 1
ATOM 636 N N . THR A 1 82 ? -13.364 -5.966 38.053 1.00 87.75 82 THR A N 1
ATOM 637 C CA . THR A 1 82 ? -13.231 -7.250 38.767 1.00 87.75 82 THR A CA 1
ATOM 638 C C . THR A 1 82 ? -12.752 -7.075 40.206 1.00 87.75 82 THR A C 1
ATOM 640 O O . THR A 1 82 ? -11.937 -6.209 40.493 1.00 87.75 82 THR A O 1
ATOM 643 N N . GLY A 1 83 ? -13.238 -7.901 41.136 1.00 79.81 83 GLY A N 1
ATOM 644 C CA . GLY A 1 83 ? -12.847 -7.863 42.555 1.00 79.81 83 GLY A CA 1
ATOM 645 C C . GLY A 1 83 ? -11.823 -8.919 43.004 1.00 79.81 83 GLY A C 1
ATOM 646 O O . GLY A 1 83 ? -11.511 -8.965 44.189 1.00 79.81 83 GLY A O 1
ATOM 647 N N . PHE A 1 84 ? -11.329 -9.797 42.119 1.00 66.62 84 PHE A N 1
ATOM 648 C CA . PHE A 1 84 ? -10.486 -10.951 42.491 1.00 66.62 84 PHE A CA 1
ATOM 649 C C . PHE A 1 84 ? -9.134 -10.962 41.765 1.00 66.62 84 PHE A C 1
ATOM 651 O O . PHE A 1 84 ? -9.025 -10.498 40.635 1.00 66.62 84 PHE A O 1
ATOM 658 N N . THR A 1 85 ? -8.117 -11.568 42.392 1.00 58.81 85 THR A N 1
ATOM 659 C CA . THR A 1 85 ? -6.870 -11.983 41.728 1.00 58.81 85 THR A CA 1
ATOM 660 C C . THR A 1 85 ? -7.185 -13.083 40.713 1.00 58.81 85 THR A C 1
ATOM 662 O O . THR A 1 85 ? -7.671 -14.153 41.085 1.00 58.81 85 THR A O 1
ATOM 665 N N . GLU A 1 86 ? -6.963 -12.792 39.437 1.00 59.94 86 GLU A N 1
ATOM 666 C CA . GLU A 1 86 ? -7.430 -13.590 38.304 1.00 59.94 86 GLU A CA 1
ATOM 667 C C . GLU A 1 86 ? -6.750 -14.969 38.209 1.00 59.94 86 GLU A C 1
ATOM 669 O O . GLU A 1 86 ? -5.571 -15.134 38.521 1.00 59.94 86 GLU A O 1
ATOM 674 N N 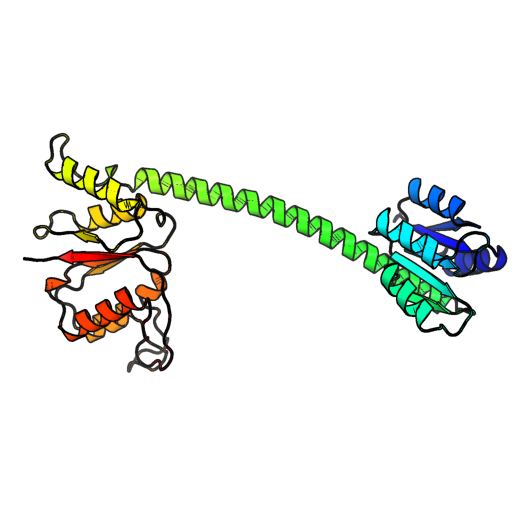. THR A 1 87 ? -7.502 -15.981 37.768 1.00 63.56 87 THR A N 1
ATOM 675 C CA . THR A 1 87 ? -6.967 -17.312 37.412 1.00 63.56 87 THR A CA 1
ATOM 676 C C . THR A 1 87 ? -6.502 -17.291 35.950 1.00 63.56 87 THR A C 1
ATOM 678 O O . THR A 1 87 ? -7.041 -16.520 35.161 1.00 63.56 87 THR A O 1
ATOM 681 N N . ASN A 1 88 ? -5.554 -18.144 35.544 1.00 66.38 88 ASN A N 1
ATOM 682 C CA . ASN A 1 88 ? -5.058 -18.189 34.154 1.00 66.38 88 ASN A CA 1
ATOM 683 C C . ASN A 1 88 ? -6.178 -18.302 33.095 1.00 66.38 88 ASN A C 1
ATOM 685 O O . ASN A 1 88 ? -6.087 -17.676 32.041 1.00 66.38 88 ASN A O 1
ATOM 689 N N . ASP A 1 89 ? -7.255 -19.032 33.398 1.00 63.47 89 ASP A N 1
ATOM 690 C CA . ASP A 1 89 ? -8.410 -19.197 32.501 1.00 63.47 89 ASP A CA 1
ATOM 691 C C . ASP A 1 89 ? -9.163 -17.878 32.250 1.00 63.47 89 ASP A C 1
ATOM 693 O O . ASP A 1 89 ? -9.747 -17.667 31.188 1.00 63.47 89 ASP A O 1
ATOM 697 N N . MET A 1 90 ? -9.113 -16.953 33.209 1.00 65.94 90 MET A N 1
ATOM 698 C CA . MET A 1 90 ? -9.754 -15.645 33.118 1.00 65.94 90 MET A CA 1
ATOM 699 C C . MET A 1 90 ? -8.997 -14.718 32.160 1.00 65.94 90 MET A C 1
ATOM 701 O O . MET A 1 90 ? -9.618 -14.039 31.347 1.00 65.94 90 MET A O 1
ATOM 705 N N . ILE A 1 91 ? -7.663 -14.766 32.179 1.00 72.62 91 ILE A N 1
ATOM 706 C CA . ILE A 1 91 ? -6.797 -13.991 31.276 1.00 72.62 91 ILE A CA 1
ATOM 707 C C . ILE A 1 91 ? -6.997 -14.431 29.819 1.00 72.62 91 ILE A C 1
ATOM 709 O O . ILE A 1 91 ? -7.039 -13.597 28.912 1.00 72.62 91 ILE A O 1
ATOM 713 N N . ALA A 1 92 ? -7.154 -15.736 29.578 1.00 72.44 92 ALA A N 1
ATOM 714 C CA . ALA A 1 92 ? -7.445 -16.256 28.243 1.00 72.44 92 ALA A CA 1
ATOM 715 C C . ALA A 1 92 ? -8.779 -15.710 27.708 1.00 72.44 92 ALA A C 1
ATOM 717 O O . ALA A 1 92 ? -8.833 -15.183 26.596 1.00 72.44 92 ALA A O 1
ATOM 718 N N . ALA A 1 93 ? -9.826 -15.742 28.534 1.00 69.88 93 ALA A N 1
ATOM 719 C CA . ALA A 1 93 ? -11.148 -15.256 28.159 1.00 69.88 93 ALA A CA 1
ATOM 720 C C . ALA A 1 93 ? -11.181 -13.728 27.920 1.00 69.88 93 ALA A C 1
ATOM 722 O O . ALA A 1 93 ? -11.905 -13.253 27.046 1.00 69.88 93 ALA A O 1
ATOM 723 N N . ILE A 1 94 ? -10.357 -12.955 28.640 1.00 78.00 94 ILE A N 1
ATOM 724 C CA . ILE A 1 94 ? -10.186 -11.503 28.441 1.00 78.00 94 ILE A CA 1
ATOM 725 C C . ILE A 1 94 ? -9.574 -11.194 27.068 1.00 78.00 94 ILE A C 1
ATOM 727 O O . ILE A 1 94 ? -10.069 -10.321 26.349 1.00 78.00 94 ILE A O 1
ATOM 731 N N . ASN A 1 95 ? -8.523 -11.930 26.693 1.00 79.00 95 ASN A N 1
ATOM 732 C CA . ASN A 1 95 ? -7.870 -11.772 25.394 1.00 79.00 95 ASN A CA 1
ATOM 733 C C . ASN A 1 95 ? -8.808 -12.144 24.246 1.00 79.00 95 ASN A C 1
ATOM 735 O O . ASN A 1 95 ? -8.882 -11.416 23.257 1.00 79.00 95 ASN A O 1
ATOM 739 N N . GLU A 1 96 ? -9.550 -13.245 24.385 1.00 79.12 96 GLU A N 1
ATOM 740 C CA . GLU A 1 96 ? -10.550 -13.631 23.394 1.00 79.12 96 GLU A CA 1
ATOM 741 C C . GLU A 1 96 ? -11.602 -12.534 23.245 1.00 79.12 96 GLU A C 1
ATOM 743 O O . GLU A 1 96 ? -11.811 -12.055 22.135 1.00 79.12 96 GLU A O 1
ATOM 748 N N . ALA A 1 97 ? -12.189 -12.038 24.335 1.00 76.06 97 ALA A N 1
ATOM 749 C CA . ALA A 1 97 ? -13.207 -10.984 24.307 1.00 76.06 97 ALA A CA 1
ATOM 750 C C . ALA A 1 97 ? -12.713 -9.616 23.783 1.00 76.06 97 ALA A C 1
ATOM 752 O O . ALA A 1 97 ? -13.510 -8.688 23.634 1.00 76.06 97 ALA A O 1
ATOM 753 N N . GLY A 1 98 ? -11.418 -9.469 23.475 1.00 83.56 98 GLY A N 1
ATOM 754 C CA . GLY A 1 98 ? -10.848 -8.229 22.954 1.00 83.56 98 GLY A CA 1
ATOM 755 C C . GLY A 1 98 ? -11.009 -7.072 23.938 1.00 83.56 98 GLY A C 1
ATOM 756 O O . GLY A 1 98 ? -11.356 -5.958 23.530 1.00 83.56 98 GLY A O 1
ATOM 757 N N . ILE A 1 99 ? -10.852 -7.366 25.230 1.00 88.06 99 ILE A N 1
ATOM 758 C CA . ILE A 1 99 ? -10.927 -6.394 26.319 1.00 88.06 99 ILE A CA 1
ATOM 759 C C . ILE A 1 99 ? -9.642 -5.572 26.313 1.00 88.06 99 ILE A C 1
ATOM 761 O O . ILE A 1 99 ? -8.542 -6.113 26.249 1.00 88.06 99 ILE A O 1
ATOM 765 N N . TYR A 1 100 ? -9.793 -4.254 26.368 1.00 88.50 100 TYR A N 1
ATOM 766 C CA . TYR A 1 100 ? -8.674 -3.321 26.342 1.00 88.50 100 TYR A CA 1
ATOM 767 C C . TYR A 1 100 ? -7.903 -3.328 27.663 1.00 88.50 100 TYR A C 1
ATOM 769 O O . TYR A 1 100 ? -6.675 -3.385 27.677 1.00 88.50 100 TYR A O 1
ATOM 777 N N . GLN A 1 101 ? -8.630 -3.266 28.778 1.00 88.69 101 GLN A N 1
ATOM 778 C CA . GLN A 1 101 ? -8.049 -3.179 30.111 1.00 88.69 101 GLN A CA 1
ATOM 779 C C . GLN A 1 101 ? -9.032 -3.708 31.162 1.00 88.69 101 GLN A C 1
ATOM 781 O O . GLN A 1 101 ? -10.247 -3.650 30.971 1.00 88.69 101 GLN A O 1
ATOM 786 N N . PHE A 1 102 ? -8.508 -4.191 32.289 1.00 88.56 102 PHE A N 1
ATOM 787 C CA . PHE A 1 102 ? -9.293 -4.470 33.489 1.00 88.56 102 PHE A CA 1
ATOM 788 C C . PHE A 1 102 ? -9.001 -3.461 34.608 1.00 88.56 102 PHE A C 1
ATOM 790 O O . PHE A 1 102 ? -7.893 -2.932 34.723 1.00 88.56 102 PHE A O 1
ATOM 797 N N . VAL A 1 103 ? -10.004 -3.202 35.445 1.00 89.75 103 VAL A N 1
ATOM 798 C CA . VAL A 1 103 ? -9.931 -2.334 36.625 1.00 89.75 103 VAL A CA 1
ATOM 799 C C . VAL A 1 103 ? -10.321 -3.148 37.854 1.00 89.75 103 VAL A C 1
ATOM 801 O O . VAL A 1 103 ? -11.375 -3.781 37.890 1.00 89.75 103 VAL A O 1
ATOM 804 N N . THR A 1 104 ? -9.473 -3.145 38.879 1.00 88.12 104 THR A N 1
ATOM 805 C CA . THR A 1 104 ? -9.721 -3.913 40.104 1.00 88.12 104 THR A CA 1
ATOM 806 C C . THR A 1 104 ? -10.548 -3.130 41.123 1.00 88.12 104 THR A C 1
ATOM 808 O O . THR A 1 104 ? -10.261 -1.961 41.381 1.00 88.12 104 THR A O 1
ATOM 811 N N . LYS A 1 105 ? -11.527 -3.785 41.758 1.00 86.69 105 LYS A N 1
ATOM 812 C CA . LYS A 1 105 ? -12.267 -3.268 42.917 1.00 86.69 105 LYS A CA 1
ATOM 813 C C . LYS A 1 105 ? -11.420 -3.437 44.199 1.00 86.69 105 LYS A C 1
ATOM 815 O O . LYS A 1 105 ? -10.878 -4.526 44.398 1.00 86.69 105 LYS A O 1
ATOM 820 N N . PRO A 1 106 ? -11.322 -2.428 45.091 1.00 86.88 106 PRO A N 1
ATOM 821 C CA . PRO A 1 106 ? -11.871 -1.071 44.983 1.00 86.88 106 PRO A CA 1
ATOM 822 C C . PRO A 1 106 ? -11.020 -0.165 44.073 1.00 86.88 106 PRO A C 1
ATOM 824 O O . PRO A 1 106 ? -9.792 -0.220 44.108 1.00 86.88 106 PRO A O 1
ATOM 827 N N . TRP A 1 107 ? -11.669 0.701 43.291 1.00 86.75 107 TRP A N 1
ATOM 828 C CA . TRP A 1 107 ? -11.001 1.655 42.398 1.00 86.75 107 TRP A CA 1
ATOM 829 C C . TRP A 1 107 ? -10.931 3.058 43.010 1.00 86.75 107 TRP A C 1
ATOM 831 O O . TRP A 1 107 ? -11.816 3.477 43.755 1.00 86.75 107 TRP A O 1
ATOM 841 N N . HIS A 1 108 ? -9.883 3.807 42.663 1.00 91.25 108 HIS A N 1
ATOM 842 C CA . HIS A 1 108 ? -9.798 5.237 42.963 1.00 91.25 108 HIS A CA 1
ATOM 843 C C . HIS A 1 108 ? -10.480 6.047 41.841 1.00 91.25 108 HIS A C 1
ATOM 845 O O . HIS A 1 108 ? -10.249 5.716 40.671 1.00 91.25 108 HIS A O 1
ATOM 851 N N . PRO A 1 109 ? -11.257 7.109 42.140 1.00 90.81 109 PRO A N 1
ATOM 852 C CA . PRO A 1 109 ? -11.927 7.929 41.123 1.00 90.81 109 PRO A CA 1
ATOM 853 C C . PRO A 1 109 ? -10.985 8.429 40.019 1.00 90.81 109 PRO A C 1
ATOM 855 O O . PRO A 1 109 ? -11.260 8.218 38.842 1.00 90.81 109 PRO A O 1
ATOM 858 N N . ASP A 1 110 ? -9.817 8.966 40.390 1.00 91.50 110 ASP A N 1
ATOM 859 C CA . ASP A 1 110 ? -8.819 9.454 39.421 1.00 91.50 110 ASP A CA 1
ATOM 860 C C . ASP A 1 110 ? -8.325 8.363 38.460 1.00 91.50 110 ASP A C 1
ATOM 862 O O . ASP A 1 110 ? -8.083 8.621 37.281 1.00 91.50 110 ASP A O 1
ATOM 866 N N . HIS A 1 111 ? -8.183 7.126 38.949 1.00 91.94 111 HIS A N 1
ATOM 867 C CA . HIS A 1 111 ? -7.749 6.009 38.115 1.00 91.94 111 HIS A CA 1
ATOM 868 C C . HIS A 1 111 ? -8.839 5.614 37.113 1.00 91.94 111 HIS A C 1
ATOM 870 O O . HIS A 1 111 ? -8.540 5.354 35.946 1.00 91.94 111 HIS A O 1
ATOM 876 N N . LEU A 1 112 ? -10.103 5.602 37.547 1.00 93.50 112 LEU A N 1
ATOM 877 C CA . LEU A 1 112 ? -11.244 5.340 36.670 1.00 93.50 112 LEU A CA 1
ATOM 878 C C . LEU A 1 112 ? -11.356 6.415 35.579 1.00 93.50 112 LEU A C 1
ATOM 880 O O . LEU A 1 112 ? -11.459 6.080 34.400 1.00 93.50 112 LEU A O 1
ATOM 884 N N . LEU A 1 113 ? -11.236 7.688 35.964 1.00 95.00 113 LEU A N 1
ATOM 885 C CA . LEU A 1 113 ? -11.268 8.828 35.051 1.00 95.00 113 LEU A CA 1
ATOM 886 C C . LEU A 1 113 ? -10.138 8.770 34.018 1.00 95.00 113 LEU A C 1
ATOM 888 O O . LEU A 1 113 ? -10.381 8.909 32.820 1.00 95.00 113 LEU A O 1
ATOM 892 N N . MET A 1 114 ? -8.905 8.508 34.458 1.00 94.38 114 MET A N 1
ATOM 893 C CA . MET A 1 114 ? -7.762 8.352 33.555 1.00 94.38 114 MET A CA 1
ATOM 894 C C . MET A 1 114 ? -7.971 7.187 32.576 1.00 94.38 114 MET A C 1
ATOM 896 O O . MET A 1 114 ? -7.677 7.313 31.387 1.00 94.38 114 MET A O 1
ATOM 900 N N . THR A 1 115 ? -8.508 6.064 33.061 1.00 93.94 115 THR A N 1
ATOM 901 C CA . THR A 1 115 ? -8.798 4.890 32.226 1.00 93.94 115 THR A CA 1
ATOM 902 C C . THR A 1 115 ? -9.856 5.220 31.167 1.00 93.94 115 THR A C 1
ATOM 904 O O . THR A 1 115 ? -9.668 4.897 29.994 1.00 93.94 115 THR A O 1
ATOM 907 N N . ALA A 1 116 ? -10.925 5.924 31.550 1.00 95.31 116 ALA A N 1
ATOM 908 C CA . ALA A 1 116 ? -11.983 6.351 30.637 1.00 95.31 116 ALA A CA 1
ATOM 909 C C . ALA A 1 116 ? -11.464 7.309 29.552 1.00 95.31 116 ALA A C 1
ATOM 911 O O . ALA A 1 116 ? -11.769 7.121 28.375 1.00 95.31 116 ALA A O 1
ATOM 912 N N . LYS A 1 117 ? -10.621 8.286 29.916 1.00 95.62 117 LYS A N 1
ATOM 913 C CA . LYS A 1 117 ? -9.991 9.217 28.959 1.00 95.62 117 LYS A CA 1
ATOM 914 C C . LYS A 1 117 ? -9.148 8.499 27.921 1.00 95.62 117 LYS A C 1
ATOM 916 O O . LYS A 1 117 ? -9.355 8.690 26.726 1.00 95.62 117 LYS A O 1
ATOM 921 N N . ASN A 1 118 ? -8.248 7.632 28.379 1.00 95.19 118 ASN A N 1
ATOM 922 C CA . ASN A 1 118 ? -7.375 6.873 27.489 1.00 95.19 118 ASN A CA 1
ATOM 923 C C . ASN A 1 118 ? -8.189 5.994 26.527 1.00 95.19 118 ASN A C 1
ATOM 925 O O . ASN A 1 118 ? -7.868 5.905 25.344 1.00 95.19 118 ASN A O 1
ATOM 929 N N . ALA A 1 119 ? -9.263 5.374 27.021 1.00 94.62 119 ALA A N 1
ATOM 930 C CA . ALA A 1 119 ? -10.153 4.563 26.204 1.00 94.62 119 ALA A CA 1
ATOM 931 C C . ALA A 1 119 ? -10.945 5.396 25.179 1.00 94.62 119 ALA A C 1
ATOM 933 O O . ALA A 1 119 ? -11.033 5.007 24.016 1.00 94.62 119 ALA A O 1
ATOM 934 N N . ALA A 1 120 ? -11.471 6.560 25.562 1.00 94.19 120 ALA A N 1
ATOM 935 C CA . ALA A 1 120 ? -12.187 7.443 24.641 1.00 94.19 120 ALA A CA 1
ATOM 936 C C . ALA A 1 120 ? -11.264 8.025 23.553 1.00 94.19 120 ALA A C 1
ATOM 938 O O . ALA A 1 120 ? -11.660 8.149 22.391 1.00 94.19 120 ALA A O 1
ATOM 939 N N . ASP A 1 121 ? -10.014 8.345 23.894 1.00 93.69 121 ASP A N 1
ATOM 940 C CA . ASP A 1 121 ? -9.020 8.770 22.907 1.00 93.69 121 ASP A CA 1
ATOM 941 C C . ASP A 1 121 ? -8.641 7.623 21.958 1.00 93.69 121 ASP A C 1
ATOM 943 O O . ASP A 1 121 ? -8.540 7.844 20.749 1.00 93.69 121 ASP A O 1
ATOM 947 N N . LEU A 1 122 ? -8.512 6.389 22.460 1.00 92.19 122 LEU A N 1
ATOM 948 C CA . LEU A 1 122 ? -8.283 5.210 21.620 1.00 92.19 122 LEU A CA 1
ATOM 949 C C . LEU A 1 122 ? -9.429 4.989 20.622 1.00 92.19 122 LEU A C 1
ATOM 951 O O . LEU A 1 122 ? -9.170 4.745 19.442 1.00 92.19 122 LEU A O 1
ATOM 955 N N . PHE A 1 123 ? -10.681 5.124 21.069 1.00 92.94 123 PHE A N 1
ATOM 956 C CA . PHE A 1 123 ? -11.859 5.054 20.202 1.00 92.94 123 PHE A CA 1
ATOM 957 C C . PHE A 1 123 ? -11.787 6.096 19.075 1.00 92.94 123 PHE A C 1
ATOM 959 O O . PHE A 1 123 ? -11.925 5.764 17.893 1.00 92.94 123 PHE A O 1
ATOM 966 N N . ARG A 1 124 ? -11.502 7.357 19.429 1.00 90.75 124 ARG A N 1
ATOM 967 C CA . ARG A 1 124 ? -11.400 8.467 18.470 1.00 90.75 124 ARG A CA 1
ATOM 968 C C . ARG A 1 124 ? -10.305 8.225 17.433 1.00 90.75 124 ARG A C 1
ATOM 970 O O . ARG A 1 124 ? -10.563 8.338 16.236 1.00 90.75 124 ARG A O 1
ATOM 977 N N . LEU A 1 125 ? -9.110 7.843 17.887 1.00 88.00 125 LEU A N 1
ATOM 978 C CA . LEU A 1 125 ? -7.970 7.552 17.016 1.00 88.00 125 LEU A CA 1
ATOM 979 C C . LEU A 1 125 ? -8.258 6.382 16.069 1.00 88.00 125 LEU A C 1
ATOM 981 O O . LEU A 1 125 ? -7.905 6.448 14.891 1.00 88.00 125 LEU A O 1
ATOM 985 N N . SER A 1 126 ? -8.927 5.332 16.558 1.00 87.38 126 SER A N 1
ATOM 986 C CA . SER A 1 126 ? -9.315 4.181 15.736 1.00 87.38 126 SER A CA 1
ATOM 987 C C . SER A 1 126 ? -10.251 4.596 14.592 1.00 87.38 126 SER A C 1
ATOM 989 O O . SER A 1 126 ? -9.962 4.312 13.424 1.00 87.38 126 SER A O 1
ATOM 991 N N . ARG A 1 127 ? -11.310 5.369 14.890 1.00 86.62 127 ARG A N 1
ATOM 992 C CA . ARG A 1 127 ? -12.247 5.866 13.861 1.00 86.62 127 ARG A CA 1
ATOM 993 C C . ARG A 1 127 ? -11.580 6.808 12.860 1.00 86.62 127 ARG A C 1
ATOM 995 O O . ARG A 1 127 ? -11.855 6.735 11.661 1.00 86.62 127 ARG A O 1
ATOM 1002 N N . GLU A 1 128 ? -10.698 7.695 13.321 1.00 86.31 128 GLU A N 1
ATOM 1003 C CA . GLU A 1 128 ? -9.953 8.604 12.438 1.00 86.31 128 GLU A CA 1
ATOM 1004 C C . GLU A 1 128 ? -9.046 7.838 11.468 1.00 86.31 128 GLU A C 1
ATOM 1006 O O . GLU A 1 128 ? -9.021 8.134 10.267 1.00 86.31 128 GLU A O 1
ATOM 1011 N N . HIS A 1 129 ? -8.342 6.818 11.963 1.00 83.06 129 HIS A N 1
ATOM 1012 C CA . HIS A 1 129 ? -7.480 5.976 11.142 1.00 83.06 129 HIS A CA 1
ATOM 1013 C C . HIS A 1 129 ? -8.266 5.223 10.058 1.00 83.06 129 HIS A C 1
ATOM 1015 O O . HIS A 1 129 ? -7.833 5.168 8.900 1.00 83.06 129 HIS A O 1
ATOM 1021 N N . GLU A 1 130 ? -9.436 4.676 10.391 1.00 82.44 130 GLU A N 1
ATOM 1022 C CA . GLU A 1 130 ? -10.288 3.990 9.418 1.00 82.44 130 GLU A CA 1
ATOM 1023 C C . GLU A 1 130 ? -10.810 4.944 8.335 1.00 82.44 130 GLU A C 1
ATOM 1025 O O . GLU A 1 130 ? -10.719 4.644 7.136 1.00 82.44 130 GLU A O 1
ATOM 1030 N N . ARG A 1 131 ? -11.261 6.140 8.734 1.00 82.12 131 ARG A N 1
ATOM 1031 C CA . ARG A 1 131 ? -11.713 7.182 7.804 1.00 82.12 131 ARG A CA 1
ATOM 1032 C C . ARG A 1 131 ? -10.605 7.602 6.838 1.00 82.12 131 ARG A C 1
ATOM 1034 O O . ARG A 1 131 ? -10.822 7.614 5.624 1.00 82.12 131 ARG A O 1
ATOM 1041 N N . MET A 1 132 ? -9.405 7.879 7.347 1.00 76.56 132 MET A N 1
ATOM 1042 C CA . MET A 1 132 ? -8.267 8.265 6.507 1.00 76.56 132 MET A CA 1
ATOM 1043 C C . MET A 1 132 ? -7.836 7.127 5.567 1.00 76.56 132 MET A C 1
ATOM 1045 O O . MET A 1 132 ? -7.507 7.361 4.402 1.00 76.56 132 MET A O 1
ATOM 1049 N N . SER A 1 133 ? -7.906 5.876 6.030 1.00 79.31 133 SER A N 1
ATOM 1050 C CA . SER A 1 133 ? -7.611 4.689 5.217 1.00 79.31 133 SER A CA 1
ATOM 1051 C C . SER A 1 133 ? -8.605 4.490 4.063 1.00 79.31 133 SER A C 1
ATOM 1053 O O . SER A 1 133 ? -8.245 3.971 3.000 1.00 79.31 133 SER A O 1
ATOM 1055 N N . LEU A 1 134 ? -9.868 4.885 4.239 1.00 78.44 134 LEU A N 1
ATOM 1056 C CA . LEU A 1 134 ? -10.874 4.886 3.172 1.00 78.44 134 LEU A CA 1
ATOM 1057 C C . LEU A 1 134 ? -10.615 6.000 2.147 1.00 78.44 134 LEU A C 1
ATOM 1059 O O . LEU A 1 134 ? -10.635 5.734 0.943 1.00 78.44 134 LEU A O 1
ATOM 1063 N N . GLU A 1 135 ? -10.301 7.213 2.606 1.00 80.12 135 GLU A N 1
ATOM 1064 C CA . GLU A 1 135 ? -9.985 8.352 1.733 1.00 80.12 135 GLU A CA 1
ATOM 1065 C C . GLU A 1 135 ? -8.732 8.094 0.878 1.00 80.12 135 GLU A C 1
ATOM 1067 O O . GLU A 1 135 ? -8.760 8.282 -0.341 1.00 80.12 135 GLU A O 1
ATOM 1072 N N . MET A 1 136 ? -7.663 7.557 1.477 1.00 69.75 136 MET A N 1
ATOM 1073 C CA . MET A 1 136 ? -6.448 7.126 0.768 1.00 69.75 136 MET A CA 1
ATOM 1074 C C . MET A 1 136 ? -6.753 6.108 -0.339 1.00 69.75 136 MET A C 1
ATOM 1076 O O . MET A 1 136 ? -6.296 6.264 -1.474 1.00 69.75 136 MET A O 1
ATOM 1080 N N . ARG A 1 137 ? -7.562 5.078 -0.044 1.00 71.06 137 ARG A N 1
ATOM 1081 C CA . ARG A 1 137 ? -7.961 4.063 -1.038 1.00 71.06 137 ARG A CA 1
ATOM 1082 C C . ARG A 1 137 ? -8.753 4.666 -2.195 1.00 71.06 137 ARG A C 1
ATOM 1084 O O . ARG A 1 137 ? -8.574 4.246 -3.339 1.00 71.06 137 ARG A O 1
ATOM 1091 N N . TYR A 1 138 ? -9.617 5.637 -1.917 1.00 70.38 138 TYR A N 1
ATOM 1092 C CA . TYR A 1 138 ? -10.386 6.330 -2.946 1.00 70.38 138 TYR A CA 1
ATOM 1093 C C . TYR A 1 138 ? -9.491 7.194 -3.848 1.00 70.38 138 TYR A C 1
ATOM 1095 O O . TYR A 1 138 ? -9.592 7.133 -5.075 1.00 70.38 138 TYR A O 1
ATOM 1103 N N . LEU A 1 139 ? -8.568 7.957 -3.257 1.00 68.75 139 LEU A N 1
ATOM 1104 C CA . LEU A 1 139 ? -7.639 8.810 -4.001 1.00 68.75 139 LEU A CA 1
ATOM 1105 C C . LEU A 1 139 ? -6.656 8.000 -4.857 1.00 68.75 139 LEU A C 1
ATOM 1107 O O . LEU A 1 139 ? -6.438 8.352 -6.019 1.00 68.75 139 LEU A O 1
ATOM 1111 N N . ALA A 1 140 ? -6.126 6.889 -4.336 1.00 66.31 140 ALA A N 1
ATOM 1112 C CA . ALA A 1 140 ? -5.207 6.014 -5.067 1.00 66.31 140 ALA A CA 1
ATOM 1113 C C . ALA A 1 140 ? -5.806 5.515 -6.397 1.00 66.31 140 ALA A C 1
ATOM 1115 O O . ALA A 1 140 ? -5.159 5.602 -7.441 1.00 66.31 140 ALA A O 1
ATOM 1116 N N . ARG A 1 141 ? -7.086 5.113 -6.398 1.00 60.97 141 ARG A N 1
ATOM 1117 C CA . ARG A 1 141 ? -7.793 4.635 -7.604 1.00 60.97 141 ARG A CA 1
ATOM 1118 C C . ARG A 1 141 ? -7.951 5.710 -8.690 1.00 60.97 141 ARG A C 1
ATOM 1120 O O . ARG A 1 141 ? -7.931 5.406 -9.885 1.00 60.97 141 ARG A O 1
ATOM 1127 N N . ASN A 1 142 ? -8.085 6.976 -8.301 1.00 59.88 142 ASN A N 1
ATOM 1128 C CA . ASN A 1 142 ? -8.272 8.089 -9.239 1.00 59.88 142 ASN A CA 1
ATOM 1129 C C . ASN A 1 142 ? -6.959 8.564 -9.878 1.00 59.88 142 ASN A C 1
ATOM 1131 O O . ASN A 1 142 ? -6.954 9.020 -11.023 1.00 59.88 142 ASN A O 1
ATOM 1135 N N . VAL A 1 143 ? -5.842 8.461 -9.155 1.00 60.34 143 VAL A N 1
ATOM 1136 C CA . VAL A 1 143 ? -4.515 8.801 -9.690 1.00 60.34 143 VAL A CA 1
ATOM 1137 C C . VAL A 1 143 ? -4.027 7.710 -10.640 1.00 60.34 143 VAL A C 1
ATOM 1139 O O . VAL A 1 143 ? -3.545 8.018 -11.730 1.00 60.34 143 VAL A O 1
ATOM 1142 N N . GLU A 1 144 ? -4.210 6.444 -10.266 1.00 59.16 144 GLU A N 1
ATOM 1143 C CA . GLU A 1 144 ? -3.780 5.299 -11.070 1.00 59.16 144 GLU A CA 1
ATOM 1144 C C . GLU A 1 144 ? -4.523 5.242 -12.414 1.00 59.16 144 GLU A C 1
ATOM 1146 O O . GLU A 1 144 ? -3.891 5.174 -13.467 1.00 59.16 144 GLU A O 1
ATOM 1151 N N . SER A 1 145 ? -5.846 5.436 -12.411 1.00 60.28 145 SER A N 1
ATOM 1152 C CA . SER A 1 145 ? -6.657 5.449 -13.639 1.00 60.28 145 SER A CA 1
ATOM 1153 C C . SER A 1 145 ? -6.311 6.592 -14.603 1.00 60.28 145 SER A C 1
ATOM 1155 O O . SER A 1 145 ? -6.228 6.371 -15.813 1.00 60.28 145 SER A O 1
ATOM 1157 N N . LYS A 1 146 ? -6.048 7.809 -14.104 1.00 61.62 146 LYS A N 1
ATOM 1158 C CA . LYS A 1 146 ? -5.634 8.938 -14.960 1.00 61.62 146 LYS A CA 1
ATOM 1159 C C . LYS A 1 146 ? -4.238 8.741 -15.545 1.00 61.62 146 LYS A C 1
ATOM 1161 O O . LYS A 1 146 ? -4.021 9.048 -16.719 1.00 61.62 146 LYS A O 1
ATOM 1166 N N . LEU A 1 147 ? -3.303 8.216 -14.754 1.00 60.66 147 LEU A N 1
ATOM 1167 C CA . LEU A 1 147 ? -1.944 7.946 -15.216 1.00 60.66 147 LEU A CA 1
ATOM 1168 C C . LEU A 1 147 ? -1.927 6.820 -16.258 1.00 60.66 147 LEU A C 1
ATOM 1170 O O . LEU A 1 147 ? -1.231 6.924 -17.268 1.00 60.66 147 LEU A O 1
ATOM 1174 N N . GLU A 1 148 ? -2.731 5.776 -16.060 1.00 62.38 148 GLU A N 1
ATOM 1175 C CA . GLU A 1 148 ? -2.907 4.704 -17.039 1.00 62.38 148 GLU A CA 1
ATOM 1176 C C . GLU A 1 148 ? -3.544 5.195 -18.339 1.00 62.38 148 GLU A C 1
ATOM 1178 O O . GLU A 1 148 ? -3.080 4.821 -19.415 1.00 62.38 148 GLU A O 1
ATOM 1183 N N . GLN A 1 149 ? -4.559 6.059 -18.273 1.00 61.81 149 GLN A N 1
ATOM 1184 C CA . GLN A 1 149 ? -5.186 6.638 -19.465 1.00 61.81 149 GLN A CA 1
ATOM 1185 C C . GLN A 1 149 ? -4.216 7.525 -20.251 1.00 61.81 149 GLN A C 1
ATOM 1187 O O . GLN A 1 149 ? -4.107 7.378 -21.468 1.00 61.81 149 GLN A O 1
ATOM 1192 N N . GLN A 1 150 ? -3.452 8.388 -19.573 1.00 60.22 150 GLN A N 1
ATOM 1193 C CA . GLN A 1 150 ? -2.417 9.195 -20.226 1.00 60.22 150 GLN A CA 1
ATOM 1194 C C . GLN A 1 150 ? -1.335 8.316 -20.864 1.00 60.22 150 GLN A C 1
ATOM 1196 O O . GLN A 1 150 ? -0.946 8.550 -22.008 1.00 60.22 150 GLN A O 1
ATOM 1201 N N . ARG A 1 151 ? -0.885 7.263 -20.170 1.00 61.84 151 ARG A N 1
ATOM 1202 C CA . ARG A 1 151 ? 0.088 6.305 -20.715 1.00 61.84 151 ARG A CA 1
ATOM 1203 C C . ARG A 1 151 ? -0.474 5.525 -21.904 1.00 61.84 151 ARG A C 1
ATOM 1205 O O . ARG A 1 151 ? 0.245 5.345 -22.880 1.00 61.84 151 ARG A O 1
ATOM 1212 N N . ARG A 1 152 ? -1.741 5.100 -21.872 1.00 61.84 152 ARG A N 1
ATOM 1213 C CA . ARG A 1 152 ? -2.414 4.430 -23.003 1.00 61.84 152 ARG A CA 1
ATOM 1214 C C . ARG A 1 152 ? -2.532 5.339 -24.226 1.00 61.84 152 ARG A C 1
ATOM 1216 O O . ARG A 1 152 ? -2.140 4.912 -25.305 1.00 61.84 152 ARG A O 1
ATOM 1223 N N . ALA A 1 153 ? -2.944 6.593 -24.053 1.00 60.66 153 ALA A N 1
ATOM 1224 C CA . ALA A 1 153 ? -3.003 7.561 -25.150 1.00 60.66 153 ALA A CA 1
ATOM 1225 C C . ALA A 1 153 ? -1.613 7.829 -25.768 1.00 60.66 153 ALA A C 1
ATOM 1227 O O . ALA A 1 153 ? -1.468 7.914 -26.988 1.00 60.66 153 ALA A O 1
ATOM 1228 N N . LEU A 1 154 ? -0.563 7.892 -24.939 1.00 58.03 154 LEU A N 1
ATOM 1229 C CA . LEU A 1 154 ? 0.827 7.965 -25.406 1.00 58.03 154 LEU A CA 1
ATOM 1230 C C . LEU A 1 154 ? 1.245 6.711 -26.194 1.00 58.03 154 LEU A C 1
ATOM 1232 O O . LEU A 1 154 ? 1.894 6.846 -27.229 1.00 58.03 154 LEU A O 1
ATOM 1236 N N . ARG A 1 155 ? 0.855 5.508 -25.752 1.00 59.66 155 ARG A N 1
ATOM 1237 C CA . ARG A 1 155 ? 1.152 4.234 -26.438 1.00 59.66 155 ARG A CA 1
ATOM 1238 C C . ARG A 1 155 ? 0.473 4.135 -27.805 1.00 59.66 155 ARG A C 1
ATOM 1240 O O . ARG A 1 155 ? 1.136 3.786 -28.780 1.00 59.66 155 ARG A O 1
ATOM 1247 N N . GLU A 1 156 ? -0.807 4.495 -27.895 1.00 57.47 156 GLU A N 1
ATOM 1248 C CA . GLU A 1 156 ? -1.560 4.500 -29.159 1.00 57.47 156 GLU A CA 1
ATOM 1249 C C . GLU A 1 156 ? -0.918 5.441 -30.193 1.00 57.47 156 GLU A C 1
ATOM 1251 O O . GLU A 1 156 ? -0.834 5.107 -31.374 1.00 57.47 156 GLU A O 1
ATOM 1256 N N . GLY A 1 157 ? -0.354 6.568 -29.745 1.00 57.91 157 GLY A N 1
ATOM 1257 C CA . GLY A 1 157 ? 0.373 7.514 -30.594 1.00 57.91 157 GLY A CA 1
ATOM 1258 C C . GLY A 1 157 ? 1.864 7.218 -30.825 1.00 57.91 157 GLY A C 1
ATOM 1259 O O . GLY A 1 157 ? 2.520 8.006 -31.508 1.00 57.91 157 GLY A O 1
ATOM 1260 N N . LEU A 1 158 ? 2.443 6.159 -30.245 1.00 63.34 158 LEU A N 1
ATOM 1261 C CA . LEU A 1 158 ? 3.885 5.837 -30.324 1.00 63.34 158 LEU A CA 1
ATOM 1262 C C . LEU A 1 158 ? 4.193 4.426 -30.854 1.00 63.34 158 LEU A C 1
ATOM 1264 O O . LEU A 1 158 ? 5.364 4.088 -31.030 1.00 63.34 158 LEU A O 1
ATOM 1268 N N . GLY A 1 159 ? 3.170 3.617 -31.133 1.00 74.06 159 GLY A N 1
ATOM 1269 C CA . GLY A 1 159 ? 3.323 2.291 -31.726 1.00 74.06 159 GLY A CA 1
ATOM 1270 C C . GLY A 1 159 ? 3.758 2.306 -33.200 1.00 74.06 159 GLY A C 1
ATOM 1271 O O . GLY A 1 159 ? 4.285 3.282 -33.736 1.00 74.06 159 GLY A O 1
ATOM 1272 N N . PHE A 1 160 ? 3.498 1.197 -33.891 1.00 82.88 160 PHE A N 1
ATOM 1273 C CA . PHE A 1 160 ? 3.922 0.962 -35.279 1.00 82.88 160 PHE A CA 1
ATOM 1274 C C . PHE A 1 160 ? 3.451 2.007 -36.304 1.00 82.88 160 PHE A C 1
ATOM 1276 O O . PHE A 1 160 ? 4.044 2.110 -37.377 1.00 82.88 160 PHE A O 1
ATOM 1283 N N . GLU A 1 161 ? 2.434 2.812 -35.997 1.00 81.81 161 GLU A N 1
ATOM 1284 C CA . GLU A 1 161 ? 1.932 3.842 -36.915 1.00 81.81 161 GLU A CA 1
ATOM 1285 C C . GLU A 1 161 ? 2.885 5.036 -37.090 1.00 81.81 161 GLU A C 1
ATOM 1287 O O . GLU A 1 161 ? 2.819 5.719 -38.106 1.00 81.81 161 GLU A O 1
ATOM 1292 N N . LYS A 1 162 ? 3.847 5.243 -36.178 1.00 79.38 162 LYS A N 1
ATOM 1293 C CA . LYS A 1 162 ? 4.906 6.257 -36.346 1.00 79.38 162 LYS A CA 1
ATOM 1294 C C . LYS A 1 162 ? 6.114 5.794 -37.154 1.00 79.38 162 LYS A C 1
ATOM 1296 O O . LYS A 1 162 ? 6.981 6.611 -37.465 1.00 79.38 162 LYS A O 1
ATOM 1301 N N . VAL A 1 163 ? 6.200 4.509 -37.500 1.00 85.50 163 VAL A N 1
ATOM 1302 C CA . VAL A 1 163 ? 7.271 4.029 -38.380 1.00 85.50 163 VAL A CA 1
ATOM 1303 C C . VAL A 1 163 ? 6.990 4.552 -39.787 1.00 85.50 163 VAL A C 1
ATOM 1305 O O . VAL A 1 163 ? 6.121 4.023 -40.487 1.00 85.50 163 VAL A O 1
ATOM 1308 N N . LEU A 1 164 ? 7.712 5.613 -40.165 1.00 84.12 164 LEU A N 1
ATOM 1309 C CA . LEU A 1 164 ? 7.572 6.301 -41.447 1.00 84.12 164 LEU A CA 1
ATOM 1310 C C . LEU A 1 164 ? 7.730 5.313 -42.603 1.00 84.12 164 LEU A C 1
ATOM 1312 O O . LEU A 1 164 ? 8.766 4.663 -42.750 1.00 84.12 164 LEU A O 1
ATOM 1316 N N . ARG A 1 165 ? 6.686 5.200 -43.423 1.00 87.25 165 ARG A N 1
ATOM 1317 C CA . ARG A 1 165 ? 6.642 4.306 -44.581 1.00 87.25 165 ARG A CA 1
ATOM 1318 C C . ARG A 1 165 ? 5.583 4.765 -45.577 1.00 87.25 165 ARG A C 1
ATOM 1320 O O . ARG A 1 165 ? 4.581 5.359 -45.190 1.00 87.25 165 ARG A O 1
ATOM 1327 N N . ALA A 1 166 ? 5.788 4.452 -46.853 1.00 88.81 166 ALA A N 1
ATOM 1328 C CA . ALA A 1 166 ? 4.758 4.618 -47.872 1.00 88.81 166 ALA A CA 1
ATOM 1329 C C . ALA A 1 166 ? 3.633 3.573 -47.697 1.00 88.81 166 ALA A C 1
ATOM 1331 O O . ALA A 1 166 ? 3.911 2.481 -47.189 1.00 88.81 166 ALA A O 1
ATOM 1332 N N . PRO A 1 167 ? 2.400 3.840 -48.175 1.00 84.88 167 PRO A N 1
ATOM 1333 C CA . PRO A 1 167 ? 1.275 2.904 -48.066 1.00 84.88 167 PRO A CA 1
ATOM 1334 C C . PRO A 1 167 ? 1.572 1.492 -48.592 1.00 84.88 167 PRO A C 1
ATOM 1336 O O . PRO A 1 167 ? 1.143 0.520 -47.985 1.00 84.88 167 PRO A O 1
ATOM 1339 N N . ASN A 1 168 ? 2.382 1.372 -49.651 1.00 90.56 168 ASN A N 1
ATOM 1340 C CA . ASN A 1 168 ? 2.764 0.096 -50.275 1.00 90.56 168 ASN A CA 1
ATOM 1341 C C . ASN A 1 168 ? 4.217 -0.313 -49.967 1.00 90.56 168 ASN A C 1
ATOM 1343 O O . ASN A 1 168 ? 4.863 -0.988 -50.765 1.00 90.56 168 ASN A O 1
ATOM 1347 N N . SER A 1 169 ? 4.770 0.143 -48.840 1.00 90.81 169 SER A N 1
ATOM 1348 C CA . SER A 1 169 ? 6.155 -0.152 -48.467 1.00 90.81 169 SER A CA 1
ATOM 1349 C C . SER A 1 169 ? 6.362 -1.641 -48.146 1.00 90.81 169 SER A C 1
ATOM 1351 O O . SER A 1 169 ? 5.535 -2.225 -47.437 1.00 90.81 169 SER A O 1
ATOM 1353 N N . PRO A 1 170 ? 7.500 -2.249 -48.539 1.00 87.56 170 PRO A N 1
ATOM 1354 C CA . PRO A 1 170 ? 7.868 -3.597 -48.094 1.00 87.56 170 PRO A CA 1
ATOM 1355 C C . PRO A 1 170 ? 8.009 -3.699 -46.564 1.00 87.56 170 PRO A C 1
ATOM 1357 O O . PRO A 1 170 ? 7.872 -4.785 -46.001 1.00 87.56 170 PRO A O 1
ATOM 1360 N N . LEU A 1 171 ? 8.193 -2.569 -45.863 1.00 88.94 171 LEU A N 1
ATOM 1361 C CA . LEU A 1 171 ? 8.187 -2.517 -44.397 1.00 88.94 171 LEU A CA 1
ATOM 1362 C C . LEU A 1 171 ? 6.854 -2.950 -43.780 1.00 88.94 171 LEU A C 1
ATOM 1364 O O . LEU A 1 171 ? 6.842 -3.330 -42.614 1.00 88.94 171 LEU A O 1
ATOM 1368 N N . ASN A 1 172 ? 5.741 -2.926 -44.520 1.00 89.44 172 ASN A N 1
ATOM 1369 C CA . ASN A 1 172 ? 4.443 -3.347 -43.991 1.00 89.44 172 ASN A CA 1
ATOM 1370 C C . ASN A 1 172 ? 4.456 -4.809 -43.520 1.00 89.44 172 ASN A C 1
ATOM 1372 O O . ASN A 1 172 ? 3.927 -5.106 -42.451 1.00 89.44 172 ASN A O 1
ATOM 1376 N N . ALA A 1 173 ? 5.105 -5.705 -44.271 1.00 90.00 173 ALA A N 1
ATOM 1377 C CA . ALA A 1 173 ? 5.240 -7.109 -43.882 1.00 90.00 173 ALA A CA 1
ATOM 1378 C C . ALA A 1 173 ? 6.114 -7.263 -42.626 1.00 90.00 173 ALA A C 1
ATOM 1380 O O . ALA A 1 173 ? 5.749 -7.978 -41.695 1.00 90.00 173 ALA A O 1
ATOM 1381 N N . VAL A 1 174 ? 7.223 -6.516 -42.561 1.00 90.62 174 VAL A N 1
ATOM 1382 C CA . VAL A 1 174 ? 8.128 -6.495 -41.399 1.00 90.62 174 VAL A CA 1
ATOM 1383 C C . VAL A 1 174 ? 7.412 -5.968 -40.155 1.00 90.62 174 VAL A C 1
ATOM 1385 O O . VAL A 1 174 ? 7.563 -6.524 -39.075 1.00 90.62 174 VAL A O 1
ATOM 1388 N N . ILE A 1 175 ? 6.595 -4.924 -40.295 1.00 89.62 175 ILE A N 1
ATOM 1389 C CA . ILE A 1 175 ? 5.807 -4.350 -39.199 1.00 89.62 175 ILE A CA 1
ATOM 1390 C C . ILE A 1 175 ? 4.730 -5.319 -38.720 1.00 89.62 175 ILE A C 1
ATOM 1392 O O . ILE A 1 175 ? 4.541 -5.450 -37.514 1.00 89.62 175 ILE A O 1
ATOM 1396 N N . ALA A 1 176 ? 4.044 -6.014 -39.631 1.00 88.12 176 ALA A N 1
ATOM 1397 C CA . ALA A 1 176 ? 3.063 -7.030 -39.260 1.00 88.12 176 ALA A CA 1
ATOM 1398 C C . ALA A 1 176 ? 3.718 -8.158 -38.446 1.00 88.12 176 ALA A C 1
ATOM 1400 O O . ALA A 1 176 ? 3.212 -8.530 -37.387 1.00 88.12 176 ALA A O 1
ATOM 1401 N N . GLN A 1 177 ? 4.890 -8.625 -38.885 1.00 89.75 177 GLN A N 1
ATOM 1402 C CA . GLN A 1 177 ? 5.682 -9.612 -38.158 1.00 89.75 177 GLN A CA 1
ATOM 1403 C C . GLN A 1 177 ? 6.145 -9.070 -36.796 1.00 89.75 177 GLN A C 1
ATOM 1405 O O . GLN A 1 177 ? 5.925 -9.701 -35.766 1.00 89.75 177 GLN A O 1
ATOM 1410 N N . ALA A 1 178 ? 6.732 -7.874 -36.759 1.00 89.12 178 ALA A N 1
ATOM 1411 C CA . ALA A 1 178 ? 7.196 -7.241 -35.529 1.00 89.12 178 ALA A CA 1
ATOM 1412 C C . ALA A 1 178 ? 6.058 -7.035 -34.515 1.00 89.12 178 ALA A C 1
ATOM 1414 O O . ALA A 1 178 ? 6.260 -7.235 -33.321 1.00 89.12 178 ALA A O 1
ATOM 1415 N N . ARG A 1 179 ? 4.847 -6.698 -34.976 1.00 86.81 179 ARG A N 1
ATOM 1416 C CA . ARG A 1 179 ? 3.648 -6.571 -34.135 1.00 86.81 179 ARG A CA 1
ATOM 1417 C C . ARG A 1 179 ? 3.250 -7.899 -33.499 1.00 86.81 179 ARG A C 1
ATOM 1419 O O . ARG A 1 179 ? 2.889 -7.908 -32.329 1.00 86.81 179 ARG A O 1
ATOM 1426 N N . GLN A 1 180 ? 3.356 -9.004 -34.236 1.00 85.25 180 GLN A N 1
ATOM 1427 C CA . GLN A 1 180 ? 3.107 -10.340 -33.695 1.00 85.25 180 GLN A CA 1
ATOM 1428 C C . GLN A 1 180 ? 4.138 -10.717 -32.623 1.00 85.25 180 GLN A C 1
ATOM 1430 O O . GLN A 1 180 ? 3.768 -11.277 -31.599 1.00 85.25 180 GLN A O 1
ATOM 1435 N N . TYR A 1 181 ? 5.418 -10.390 -32.829 1.00 85.44 181 TYR A N 1
ATOM 1436 C CA . TYR A 1 181 ? 6.471 -10.710 -31.858 1.00 85.44 181 TYR A CA 1
ATOM 1437 C C . TYR A 1 181 ? 6.511 -9.765 -30.651 1.00 85.44 181 TYR A C 1
ATOM 1439 O O . TYR A 1 181 ? 6.969 -10.170 -29.589 1.00 85.44 181 TYR A O 1
ATOM 1447 N N . ALA A 1 182 ? 5.994 -8.539 -30.777 1.00 85.69 182 ALA A N 1
ATOM 1448 C CA . ALA A 1 182 ? 5.982 -7.554 -29.696 1.00 85.69 182 ALA A CA 1
ATOM 1449 C C . ALA A 1 182 ? 5.211 -8.022 -28.449 1.00 85.69 182 ALA A C 1
ATOM 1451 O O . ALA A 1 182 ? 5.548 -7.615 -27.342 1.00 85.69 182 ALA A O 1
ATOM 1452 N N . SER A 1 183 ? 4.207 -8.893 -28.591 1.00 79.00 183 SER A N 1
ATOM 1453 C CA . SER A 1 183 ? 3.456 -9.437 -27.451 1.00 79.00 183 SER A CA 1
ATOM 1454 C C . SER A 1 183 ? 4.196 -10.529 -26.670 1.00 79.00 183 SER A C 1
ATOM 1456 O O . SER A 1 183 ? 3.714 -10.932 -25.613 1.00 79.00 183 SER A O 1
ATOM 1458 N N . PHE A 1 184 ? 5.330 -11.026 -27.173 1.00 81.38 184 PHE A N 1
ATOM 1459 C CA . PHE A 1 184 ? 6.118 -12.073 -26.523 1.00 81.38 184 PHE A CA 1
ATOM 1460 C C . PHE A 1 184 ? 7.297 -11.486 -25.750 1.00 81.38 184 PHE A C 1
ATOM 1462 O O . PHE A 1 184 ? 7.924 -10.518 -26.176 1.00 81.38 184 PHE A O 1
ATOM 1469 N N . ASP A 1 185 ? 7.634 -12.124 -24.631 1.00 80.56 185 ASP A N 1
ATOM 1470 C CA . ASP A 1 185 ? 8.771 -11.736 -23.800 1.00 80.56 185 ASP A CA 1
ATOM 1471 C C . ASP A 1 185 ? 10.039 -12.494 -24.216 1.00 80.56 185 ASP A C 1
ATOM 1473 O O . ASP A 1 185 ? 10.520 -13.390 -23.525 1.00 80.56 185 ASP A O 1
ATOM 1477 N N . VAL A 1 186 ? 10.530 -12.194 -25.422 1.00 81.19 186 VAL A N 1
ATOM 1478 C CA . VAL A 1 186 ? 11.704 -12.848 -26.018 1.00 81.19 186 VAL A CA 1
ATOM 1479 C C . VAL A 1 186 ? 12.679 -11.820 -26.594 1.00 81.19 186 VAL A C 1
ATOM 1481 O O . VAL A 1 186 ? 12.243 -10.775 -27.085 1.00 81.19 186 VAL A O 1
ATOM 1484 N N . PRO A 1 187 ? 13.997 -12.099 -26.591 1.00 83.88 187 PRO A N 1
ATOM 1485 C CA . PRO A 1 187 ? 14.953 -11.255 -27.289 1.00 83.88 187 PRO A CA 1
ATOM 1486 C C . PRO A 1 187 ? 14.692 -11.219 -28.797 1.00 83.88 187 PRO A C 1
ATOM 1488 O O . PRO A 1 187 ? 14.438 -12.254 -29.416 1.00 83.88 187 PRO A O 1
ATOM 1491 N N . VAL A 1 188 ? 14.796 -10.037 -29.406 1.00 88.12 188 VAL A N 1
ATOM 1492 C CA . VAL A 1 188 ? 14.535 -9.838 -30.842 1.00 88.12 188 VAL A CA 1
ATOM 1493 C C . VAL A 1 188 ? 15.787 -9.328 -31.538 1.00 88.12 188 VAL A C 1
ATOM 1495 O O . VAL A 1 188 ? 16.402 -8.371 -31.077 1.00 88.12 188 VAL A O 1
ATOM 1498 N N . LEU A 1 189 ? 16.142 -9.933 -32.675 1.00 89.38 189 LEU A N 1
ATOM 1499 C CA . LEU A 1 189 ? 17.214 -9.454 -33.546 1.00 89.38 189 LEU A CA 1
ATOM 1500 C C . LEU A 1 189 ? 16.631 -8.661 -34.724 1.00 89.38 189 LEU A C 1
ATOM 1502 O O . LEU A 1 189 ? 15.922 -9.230 -35.550 1.00 89.38 189 LEU A O 1
ATOM 1506 N N . ILE A 1 190 ? 16.952 -7.370 -34.836 1.00 90.19 190 ILE A N 1
ATOM 1507 C CA . ILE A 1 190 ? 16.540 -6.531 -35.974 1.00 90.19 190 ILE A CA 1
ATOM 1508 C C . ILE A 1 190 ? 17.728 -6.330 -36.918 1.00 90.19 190 ILE A C 1
ATOM 1510 O O . ILE A 1 190 ? 18.738 -5.734 -36.542 1.00 90.19 190 ILE A O 1
ATOM 1514 N N . THR A 1 191 ? 17.606 -6.795 -38.158 1.00 88.56 191 THR A N 1
ATOM 1515 C CA . THR A 1 191 ? 18.644 -6.684 -39.195 1.00 88.56 191 THR A CA 1
ATOM 1516 C C . THR A 1 191 ? 18.260 -5.663 -40.269 1.00 88.56 191 THR A C 1
ATOM 1518 O O . THR A 1 191 ? 17.103 -5.262 -40.389 1.00 88.56 191 THR A O 1
ATOM 1521 N N . GLY A 1 192 ? 19.255 -5.171 -41.011 1.00 86.56 192 GLY A N 1
ATOM 1522 C CA . GLY A 1 192 ? 19.070 -4.212 -42.105 1.00 86.56 192 GLY A CA 1
ATOM 1523 C C . GLY A 1 192 ? 20.193 -3.179 -42.191 1.00 86.56 192 GLY A C 1
ATOM 1524 O O . GLY A 1 192 ? 20.886 -2.912 -41.202 1.00 86.56 192 GLY A O 1
ATOM 1525 N N . GLU A 1 193 ? 20.331 -2.547 -43.355 1.00 83.50 193 GLU A N 1
ATOM 1526 C CA . GLU A 1 193 ? 21.374 -1.556 -43.661 1.00 83.50 193 GLU A CA 1
ATOM 1527 C C . GLU A 1 193 ? 21.342 -0.336 -42.728 1.00 83.50 193 GLU A C 1
ATOM 1529 O O . GLU A 1 193 ? 20.345 -0.066 -42.048 1.00 83.50 193 GLU A O 1
ATOM 1534 N N . ALA A 1 194 ? 22.435 0.423 -42.645 1.00 7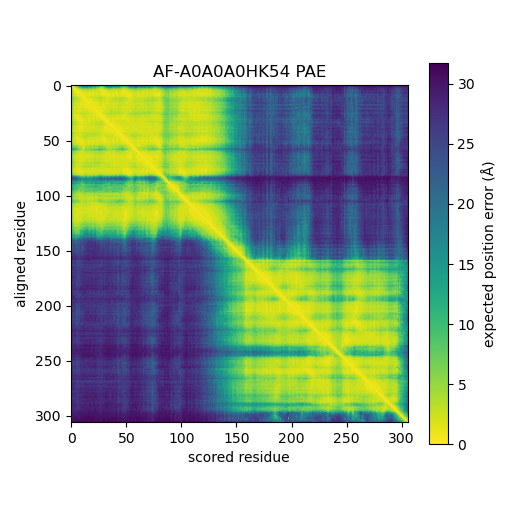9.88 194 ALA A N 1
ATOM 1535 C CA . ALA A 1 194 ? 22.460 1.661 -41.865 1.00 79.88 194 ALA A CA 1
ATOM 1536 C C . ALA A 1 194 ? 21.368 2.645 -42.342 1.00 79.88 194 ALA A C 1
ATOM 1538 O O . ALA A 1 194 ? 21.059 2.720 -43.523 1.00 79.88 194 ALA A O 1
ATOM 1539 N N . GLY A 1 195 ? 20.731 3.369 -41.415 1.00 80.44 195 GLY A N 1
ATOM 1540 C CA . GLY A 1 195 ? 19.682 4.347 -41.753 1.00 80.44 195 GLY A CA 1
ATOM 1541 C C . GLY A 1 195 ? 18.281 3.783 -42.049 1.00 80.44 195 GLY A C 1
ATOM 1542 O O . GLY A 1 195 ? 17.339 4.554 -42.168 1.00 80.44 195 GLY A O 1
ATOM 1543 N N . THR A 1 196 ? 18.083 2.461 -42.064 1.00 83.69 196 THR A N 1
ATOM 1544 C CA . THR A 1 196 ? 16.778 1.811 -42.358 1.00 83.69 196 THR A CA 1
ATOM 1545 C C . THR A 1 196 ? 15.707 1.914 -41.255 1.00 83.69 196 THR A C 1
ATOM 1547 O O . THR A 1 196 ? 14.706 1.206 -41.289 1.00 83.69 196 THR A O 1
ATOM 1550 N N . GLY A 1 197 ? 15.891 2.770 -40.243 1.00 84.75 197 GLY A N 1
ATOM 1551 C CA . GLY A 1 197 ? 14.865 3.018 -39.219 1.00 84.75 197 GLY A CA 1
ATOM 1552 C C . GLY A 1 197 ? 14.686 1.917 -38.160 1.00 84.75 197 GLY A C 1
ATOM 1553 O O . GLY A 1 197 ? 13.658 1.875 -37.488 1.00 84.75 197 GLY A O 1
ATOM 1554 N N . LYS A 1 198 ? 15.678 1.042 -37.951 1.00 88.50 198 LYS A N 1
ATOM 1555 C CA . LYS A 1 198 ? 15.609 -0.060 -36.963 1.00 88.50 198 LYS A CA 1
ATOM 1556 C C . LYS A 1 198 ? 15.318 0.393 -35.530 1.00 88.50 198 LYS A C 1
ATOM 1558 O O . LYS A 1 198 ? 14.554 -0.270 -34.841 1.00 88.50 198 LYS A O 1
ATOM 1563 N N . ALA A 1 199 ? 15.873 1.528 -35.102 1.00 88.25 199 ALA A N 1
ATOM 1564 C CA . ALA A 1 199 ? 15.585 2.106 -33.788 1.00 88.25 199 ALA A CA 1
ATOM 1565 C C . ALA A 1 199 ? 14.103 2.497 -33.644 1.00 88.25 199 ALA A C 1
ATOM 1567 O O . ALA A 1 199 ? 13.479 2.241 -32.616 1.00 88.25 199 ALA A O 1
ATOM 1568 N N . ALA A 1 200 ? 13.508 3.052 -34.707 1.00 88.88 200 ALA A N 1
ATOM 1569 C CA . ALA A 1 200 ? 12.083 3.369 -34.734 1.00 88.88 200 ALA A CA 1
ATOM 1570 C C . ALA A 1 200 ? 11.226 2.096 -34.668 1.00 88.88 200 ALA A C 1
ATOM 1572 O O . ALA A 1 200 ? 10.226 2.074 -33.954 1.00 88.88 200 ALA A O 1
ATOM 1573 N N . LEU A 1 201 ? 11.645 1.021 -35.346 1.00 90.81 201 LEU A N 1
ATOM 1574 C CA . LEU A 1 201 ? 10.976 -0.276 -35.259 1.00 90.81 201 LEU A CA 1
ATOM 1575 C C . LEU A 1 201 ? 11.091 -0.893 -33.854 1.00 90.81 201 LEU A C 1
ATOM 1577 O O . LEU A 1 201 ? 10.080 -1.321 -33.311 1.00 90.81 201 LEU A O 1
ATOM 1581 N N . ALA A 1 202 ? 12.274 -0.882 -33.231 1.00 91.12 202 ALA A N 1
ATOM 1582 C CA . ALA A 1 202 ? 12.477 -1.379 -31.865 1.00 91.12 202 ALA A CA 1
ATOM 1583 C C . ALA A 1 202 ? 11.605 -0.632 -30.845 1.00 91.12 202 ALA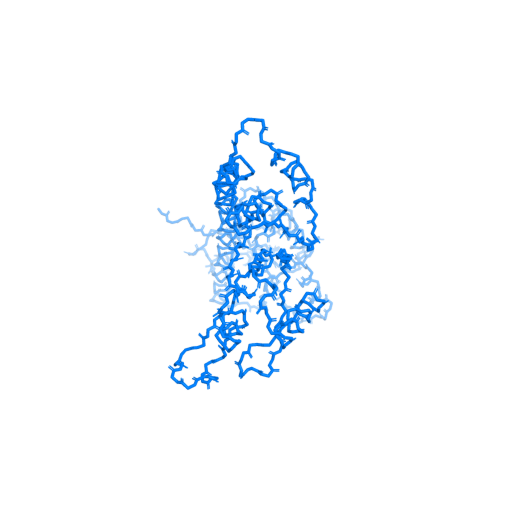 A C 1
ATOM 1585 O O . ALA A 1 202 ? 10.963 -1.240 -29.988 1.00 91.12 202 ALA A O 1
ATOM 1586 N N . ARG A 1 203 ? 11.528 0.694 -30.981 1.00 90.00 203 ARG A N 1
ATOM 1587 C CA . ARG A 1 203 ? 10.672 1.547 -30.155 1.00 90.00 203 ARG A CA 1
ATOM 1588 C C . ARG A 1 203 ? 9.188 1.241 -30.370 1.00 90.00 203 ARG A C 1
ATOM 1590 O O . ARG A 1 203 ? 8.442 1.129 -29.401 1.00 90.00 203 ARG A O 1
ATOM 1597 N N . ALA A 1 204 ? 8.767 1.045 -31.619 1.00 89.69 204 ALA A N 1
ATOM 1598 C CA . ALA A 1 204 ? 7.403 0.633 -31.937 1.00 89.69 204 ALA A CA 1
ATOM 1599 C C . ALA A 1 204 ? 7.058 -0.747 -31.351 1.00 89.69 204 ALA A C 1
ATOM 1601 O O . ALA A 1 204 ? 5.961 -0.920 -30.823 1.00 89.69 204 ALA A O 1
ATOM 1602 N N . MET A 1 205 ? 7.995 -1.702 -31.388 1.00 90.44 205 MET A N 1
ATOM 1603 C CA . MET A 1 205 ? 7.833 -3.011 -30.748 1.00 90.44 205 MET A CA 1
ATOM 1604 C C . MET A 1 205 ? 7.674 -2.883 -29.233 1.00 90.44 205 MET A C 1
ATOM 1606 O O . MET A 1 205 ? 6.763 -3.484 -28.677 1.00 90.44 205 MET A O 1
ATOM 1610 N N . HIS A 1 206 ? 8.486 -2.054 -28.570 1.00 90.12 206 HIS A N 1
ATOM 1611 C CA . HIS A 1 206 ? 8.344 -1.797 -27.137 1.00 90.12 206 HIS A CA 1
ATOM 1612 C C . HIS A 1 206 ? 6.947 -1.260 -26.784 1.00 90.12 206 HIS A C 1
ATOM 1614 O O . HIS A 1 206 ? 6.286 -1.803 -25.899 1.00 90.12 206 HIS A O 1
ATOM 1620 N N . TYR A 1 207 ? 6.449 -0.253 -27.509 1.00 87.31 207 TYR A N 1
ATOM 1621 C CA . TYR A 1 207 ? 5.110 0.296 -27.262 1.00 87.31 207 TYR A CA 1
ATOM 1622 C C . TYR A 1 207 ? 3.964 -0.640 -27.670 1.00 87.31 207 TYR A C 1
ATOM 1624 O O . TYR A 1 207 ? 2.848 -0.478 -27.182 1.00 87.31 207 TYR A O 1
ATOM 1632 N N . GLY A 1 208 ? 4.233 -1.627 -28.528 1.00 84.12 208 GLY A N 1
ATOM 1633 C CA . GLY A 1 208 ? 3.315 -2.720 -28.855 1.00 84.12 208 GLY A CA 1
ATOM 1634 C C . GLY A 1 208 ? 3.388 -3.922 -27.904 1.00 84.12 208 GLY A C 1
ATOM 1635 O O . GLY A 1 208 ? 2.670 -4.893 -28.127 1.00 84.12 208 GLY A O 1
ATOM 1636 N N . SER A 1 209 ? 4.253 -3.882 -26.885 1.00 86.25 209 SER A N 1
ATOM 1637 C CA . SER A 1 209 ? 4.511 -5.005 -25.975 1.00 86.25 209 SER A CA 1
ATOM 1638 C C . SER A 1 209 ? 3.765 -4.909 -24.643 1.00 86.25 209 SER A C 1
ATOM 1640 O O . SER A 1 209 ? 3.220 -3.866 -24.276 1.00 86.25 209 SER A O 1
ATOM 1642 N N . LEU A 1 210 ? 3.824 -5.987 -23.852 1.00 80.75 210 LEU A N 1
ATOM 1643 C CA . LEU A 1 210 ? 3.363 -5.999 -22.456 1.00 80.75 210 LEU A CA 1
ATOM 1644 C C . LEU A 1 210 ? 4.160 -5.043 -21.549 1.00 80.75 210 LEU A C 1
ATOM 1646 O O . LEU A 1 210 ? 3.702 -4.712 -20.459 1.00 80.75 210 LEU A O 1
ATOM 1650 N N . ARG A 1 211 ? 5.336 -4.582 -21.997 1.00 84.31 211 ARG A N 1
ATOM 1651 C CA . ARG A 1 211 ? 6.228 -3.669 -21.269 1.00 84.31 211 ARG A CA 1
ATOM 1652 C C . ARG A 1 211 ? 6.064 -2.210 -21.718 1.00 84.31 211 ARG A C 1
ATOM 1654 O O . ARG A 1 211 ? 6.908 -1.380 -21.410 1.00 84.31 211 ARG A O 1
ATOM 1661 N N . ALA A 1 212 ? 4.989 -1.860 -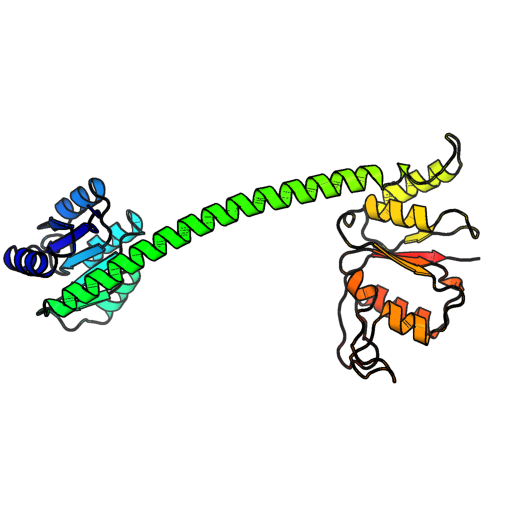22.426 1.00 84.06 212 ALA A N 1
ATOM 1662 C CA . ALA A 1 212 ? 4.807 -0.533 -23.026 1.00 84.06 212 ALA A CA 1
ATOM 1663 C C . ALA A 1 212 ? 4.668 0.648 -22.030 1.00 84.06 212 ALA A C 1
ATOM 1665 O O . ALA A 1 212 ? 4.578 1.799 -22.445 1.00 84.06 212 ALA A O 1
ATOM 1666 N N . ASP A 1 213 ? 4.529 0.402 -20.722 1.00 77.62 213 ASP A N 1
ATOM 1667 C CA . ASP A 1 213 ? 4.560 1.401 -19.621 1.00 77.62 213 ASP A CA 1
ATOM 1668 C C . ASP A 1 213 ? 5.908 1.431 -18.902 1.00 77.62 213 ASP A C 1
ATOM 1670 O O . ASP A 1 213 ? 6.102 2.215 -17.971 1.00 77.62 213 ASP A O 1
ATOM 1674 N N . ARG A 1 214 ? 6.824 0.553 -19.295 1.00 86.06 214 ARG A N 1
ATOM 1675 C CA . ARG A 1 214 ? 8.124 0.387 -18.667 1.00 86.06 214 ARG A CA 1
ATOM 1676 C C . ARG A 1 214 ? 9.168 1.211 -19.423 1.00 86.06 214 ARG A C 1
ATOM 1678 O O . ARG A 1 214 ? 8.898 1.699 -20.518 1.00 86.06 214 ARG A O 1
ATOM 1685 N N . PRO A 1 215 ? 10.362 1.421 -18.850 1.00 88.75 215 PRO A N 1
ATOM 1686 C CA . PRO A 1 215 ? 11.394 2.200 -19.520 1.00 88.75 215 PRO A CA 1
ATOM 1687 C C . PRO A 1 215 ? 11.854 1.551 -20.835 1.00 88.75 215 PRO A C 1
ATOM 1689 O O . PRO A 1 215 ? 12.073 0.341 -20.898 1.00 88.75 215 PRO A O 1
ATOM 1692 N N . PHE A 1 216 ? 12.065 2.375 -21.860 1.00 90.38 216 PHE A N 1
ATOM 1693 C CA . PHE A 1 216 ? 12.794 2.011 -23.075 1.00 90.38 216 PHE A CA 1
ATOM 1694 C C . PHE A 1 216 ? 14.136 2.738 -23.067 1.00 90.38 216 PHE A C 1
ATOM 1696 O O . PHE A 1 216 ? 14.169 3.969 -23.125 1.00 90.38 216 PHE A O 1
ATOM 1703 N N . GLN A 1 217 ? 15.229 1.986 -22.971 1.00 93.25 217 GLN A N 1
ATOM 1704 C CA . GLN A 1 217 ? 16.587 2.515 -23.049 1.00 93.25 217 GLN A CA 1
ATOM 1705 C C . GLN A 1 217 ? 17.217 2.106 -24.376 1.00 93.25 217 GLN A C 1
ATOM 1707 O O . GLN A 1 217 ? 17.031 0.987 -24.848 1.00 93.25 217 GLN A O 1
ATOM 1712 N N . GLU A 1 218 ? 17.975 3.015 -24.970 1.00 91.25 218 GLU A N 1
ATOM 1713 C CA . GLU A 1 218 ? 18.661 2.812 -26.241 1.00 91.25 218 GLU A CA 1
ATOM 1714 C C . GLU A 1 218 ? 20.119 3.222 -26.078 1.00 91.25 218 GLU A C 1
ATOM 1716 O O . GLU A 1 218 ? 20.413 4.259 -25.483 1.00 91.25 218 GLU A O 1
ATOM 1721 N N . ILE A 1 219 ? 21.023 2.401 -26.604 1.00 91.19 219 ILE A N 1
ATOM 1722 C CA . ILE A 1 219 ? 22.445 2.718 -26.674 1.00 91.19 219 ILE A CA 1
ATOM 1723 C C . ILE A 1 219 ? 23.006 2.300 -28.026 1.00 91.19 219 ILE A C 1
ATOM 1725 O O . ILE A 1 219 ? 22.704 1.220 -28.541 1.00 91.19 219 ILE A O 1
ATOM 1729 N N . ASP A 1 220 ? 23.825 3.179 -28.597 1.00 89.12 220 ASP A N 1
ATOM 1730 C CA . ASP A 1 220 ? 24.627 2.872 -29.770 1.00 89.12 220 ASP A CA 1
ATOM 1731 C C . ASP A 1 220 ? 26.018 2.428 -29.334 1.00 89.12 220 ASP A C 1
ATOM 1733 O O . ASP A 1 220 ? 26.742 3.172 -28.677 1.00 89.12 220 ASP A O 1
ATOM 1737 N N . CYS A 1 221 ? 26.374 1.194 -29.677 1.00 88.12 221 CYS A N 1
ATOM 1738 C CA . CYS A 1 221 ? 27.679 0.619 -29.390 1.00 88.12 221 CYS A CA 1
ATOM 1739 C C . CYS A 1 221 ? 28.700 0.895 -30.507 1.00 88.12 221 CYS A C 1
ATOM 1741 O O . CYS A 1 221 ? 29.861 0.510 -30.388 1.00 88.12 221 CYS A O 1
ATOM 1743 N N . THR A 1 222 ? 28.287 1.520 -31.613 1.00 85.69 222 THR A N 1
ATOM 1744 C CA . THR A 1 222 ? 29.141 1.711 -32.789 1.00 85.69 222 THR A CA 1
ATOM 1745 C C . THR A 1 222 ? 30.252 2.720 -32.499 1.00 85.69 222 THR A C 1
ATOM 1747 O O . THR A 1 222 ? 29.980 3.896 -32.278 1.00 85.69 222 THR A O 1
ATOM 1750 N N . GLY A 1 223 ? 31.511 2.275 -32.541 1.00 83.25 223 GLY A N 1
ATOM 1751 C CA . GLY A 1 223 ? 32.680 3.149 -32.372 1.00 83.25 223 GLY A CA 1
ATOM 1752 C C . GLY A 1 223 ? 32.895 3.673 -30.947 1.00 83.25 223 GLY A C 1
ATOM 1753 O O . GLY A 1 223 ? 33.691 4.589 -30.762 1.00 83.25 223 GLY A O 1
ATOM 1754 N N . VAL A 1 224 ? 32.195 3.113 -29.955 1.00 87.50 224 VAL A N 1
ATOM 1755 C CA . VAL A 1 224 ? 32.354 3.463 -28.537 1.00 87.50 224 VAL A CA 1
ATOM 1756 C C . VAL A 1 224 ? 33.408 2.556 -27.904 1.00 87.50 224 VAL A C 1
ATOM 1758 O O . VAL A 1 224 ? 33.393 1.347 -28.118 1.00 87.50 224 VAL A O 1
ATOM 1761 N N . GLU A 1 225 ? 34.311 3.134 -27.112 1.00 91.31 225 GLU A N 1
ATOM 1762 C CA . GLU A 1 225 ? 35.307 2.372 -26.355 1.00 91.31 225 GLU A CA 1
ATOM 1763 C C . GLU A 1 225 ? 34.655 1.513 -25.262 1.00 91.31 225 GLU A C 1
ATOM 1765 O O . GLU A 1 225 ? 33.702 1.939 -24.602 1.00 91.31 225 GLU A O 1
ATOM 1770 N N . ASP A 1 226 ? 35.206 0.318 -25.034 1.00 90.88 226 ASP A N 1
ATOM 1771 C CA . ASP A 1 226 ? 34.660 -0.671 -24.096 1.00 90.88 226 ASP A CA 1
ATOM 1772 C C . ASP A 1 226 ? 34.432 -0.097 -22.690 1.00 90.88 226 ASP A C 1
ATOM 1774 O O . ASP A 1 226 ? 33.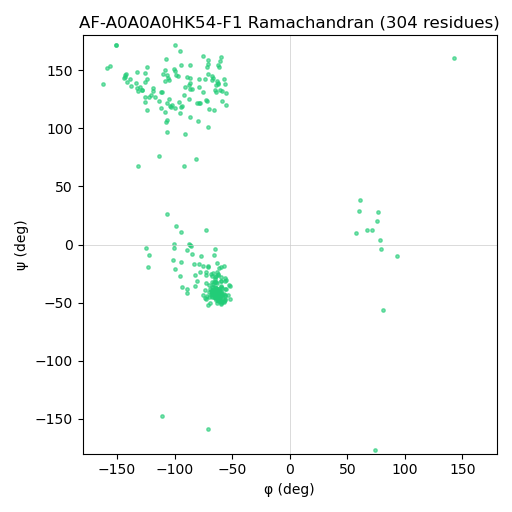379 -0.329 -22.104 1.00 90.88 226 ASP A O 1
ATOM 1778 N N . ASP A 1 227 ? 35.369 0.687 -22.155 1.00 89.69 227 ASP A N 1
ATOM 1779 C CA . ASP A 1 227 ? 35.272 1.213 -20.786 1.00 89.69 227 ASP A CA 1
ATOM 1780 C C . ASP A 1 227 ? 34.126 2.225 -20.630 1.00 89.69 227 ASP A C 1
ATOM 1782 O O . ASP A 1 227 ? 33.417 2.237 -19.618 1.00 89.69 227 ASP A O 1
ATOM 1786 N N . ILE A 1 228 ? 33.895 3.047 -21.659 1.00 89.94 228 ILE A N 1
ATOM 1787 C CA . ILE A 1 228 ? 32.760 3.976 -21.705 1.00 89.94 228 ILE A CA 1
ATOM 1788 C C . ILE A 1 228 ? 31.461 3.177 -21.813 1.00 89.94 228 ILE A C 1
ATOM 1790 O O . ILE A 1 228 ? 30.496 3.455 -21.096 1.00 89.94 228 ILE A O 1
ATOM 1794 N N . LEU A 1 229 ? 31.442 2.158 -22.674 1.00 91.81 229 LEU A N 1
ATOM 1795 C CA . LEU A 1 229 ? 30.268 1.326 -22.886 1.00 91.81 229 LEU A CA 1
ATOM 1796 C C . LEU A 1 229 ? 29.890 0.533 -21.624 1.00 91.81 229 LEU A C 1
ATOM 1798 O O . LEU A 1 229 ? 28.710 0.462 -21.279 1.00 91.81 229 LEU A O 1
ATOM 1802 N N . GLU A 1 230 ? 30.866 -0.007 -20.892 1.00 91.12 230 GLU A N 1
ATOM 1803 C CA . GLU A 1 230 ? 30.645 -0.670 -19.603 1.00 91.12 230 GLU A CA 1
ATOM 1804 C C . GLU A 1 230 ? 30.095 0.295 -18.553 1.00 91.12 230 GLU A C 1
ATOM 1806 O O . GLU A 1 230 ? 29.152 -0.046 -17.832 1.00 91.12 230 GLU A O 1
ATOM 1811 N N . LEU A 1 231 ? 30.640 1.511 -18.484 1.00 91.44 231 LEU A N 1
ATOM 1812 C CA . LEU A 1 231 ? 30.162 2.535 -17.564 1.00 91.44 231 LEU A CA 1
ATOM 1813 C C . LEU A 1 231 ? 28.713 2.945 -17.864 1.00 91.44 231 LEU A C 1
ATOM 1815 O O . LEU A 1 231 ? 27.931 3.135 -16.930 1.00 91.44 231 LEU A O 1
ATOM 1819 N N . GLU A 1 232 ? 28.333 3.087 -19.135 1.00 92.50 232 GLU A N 1
ATOM 1820 C CA . GLU A 1 232 ? 26.948 3.393 -19.512 1.00 92.50 232 GLU A CA 1
ATOM 1821 C C . GLU A 1 232 ? 26.006 2.212 -19.253 1.00 92.50 232 GLU A C 1
ATOM 1823 O O . GLU A 1 232 ? 24.934 2.398 -18.677 1.00 92.50 232 GLU A O 1
ATOM 1828 N N . LEU A 1 233 ? 26.391 0.988 -19.629 1.00 91.94 233 LEU A N 1
ATOM 1829 C CA . LEU A 1 233 ? 25.540 -0.199 -19.501 1.00 91.94 233 LEU A CA 1
ATOM 1830 C C . LEU A 1 233 ? 25.361 -0.645 -18.046 1.00 91.94 233 LEU A C 1
ATOM 1832 O O . LEU A 1 233 ? 24.227 -0.831 -17.593 1.00 91.94 233 LEU A O 1
ATOM 1836 N N . PHE A 1 234 ? 26.464 -0.814 -17.316 1.00 92.19 234 PHE A N 1
ATOM 1837 C CA . PHE A 1 234 ? 26.488 -1.421 -15.981 1.00 92.19 234 PHE A CA 1
ATOM 1838 C C . PHE A 1 234 ? 26.538 -0.391 -14.853 1.00 92.19 234 PHE A C 1
ATOM 1840 O O . PHE A 1 234 ? 26.158 -0.695 -13.719 1.00 92.19 234 PHE A O 1
ATOM 1847 N N . GLY A 1 235 ? 26.969 0.836 -15.146 1.00 92.12 235 GLY A N 1
ATOM 1848 C CA . GLY A 1 235 ? 27.177 1.852 -14.125 1.00 92.12 235 GLY A CA 1
ATOM 1849 C C . GLY A 1 235 ? 28.427 1.598 -13.283 1.00 92.12 235 GLY A C 1
ATOM 1850 O O . GLY A 1 235 ? 29.188 0.654 -13.499 1.00 92.12 235 GLY A O 1
ATOM 1851 N N . ALA A 1 236 ? 28.631 2.454 -12.287 1.00 91.50 236 ALA A N 1
ATOM 1852 C CA . ALA A 1 236 ? 29.803 2.424 -11.419 1.00 91.50 236 ALA A CA 1
ATOM 1853 C C . ALA A 1 236 ? 29.444 2.811 -9.984 1.00 91.50 236 ALA A C 1
ATOM 1855 O O . ALA A 1 236 ? 28.638 3.719 -9.756 1.00 91.50 236 ALA A O 1
ATOM 1856 N N . ARG A 1 237 ? 30.076 2.167 -8.996 1.00 86.56 237 ARG A N 1
ATOM 1857 C CA . ARG A 1 237 ? 30.020 2.651 -7.609 1.00 86.56 237 ARG A CA 1
ATOM 1858 C C . ARG A 1 237 ? 30.838 3.936 -7.454 1.00 86.56 237 ARG A C 1
ATOM 1860 O O . ARG A 1 237 ? 31.744 4.233 -8.230 1.00 86.56 237 ARG A O 1
ATOM 1867 N N . ARG A 1 238 ? 30.520 4.703 -6.410 1.00 82.62 238 ARG A N 1
ATOM 1868 C CA . ARG A 1 238 ? 31.302 5.882 -6.022 1.00 82.62 238 ARG A CA 1
ATOM 1869 C C . ARG A 1 238 ? 32.767 5.483 -5.802 1.00 82.62 238 ARG A C 1
ATOM 1871 O O . ARG A 1 238 ? 33.029 4.527 -5.080 1.00 82.62 238 ARG A O 1
ATOM 1878 N N . GLY A 1 239 ? 33.694 6.227 -6.407 1.00 78.12 239 GLY A N 1
ATOM 1879 C CA . GLY A 1 239 ? 35.134 5.978 -6.280 1.00 78.12 239 GLY A CA 1
ATOM 1880 C C . GLY A 1 239 ? 35.679 4.827 -7.134 1.00 78.12 239 GLY A C 1
ATOM 1881 O O . GLY A 1 239 ? 36.866 4.541 -7.044 1.00 78.12 239 GLY A O 1
ATOM 1882 N N . ALA A 1 240 ? 34.856 4.187 -7.973 1.00 80.56 240 ALA A N 1
ATOM 1883 C CA . ALA A 1 240 ? 35.311 3.125 -8.873 1.00 80.56 240 ALA A CA 1
ATOM 1884 C C . ALA A 1 240 ? 36.144 3.641 -10.061 1.00 80.56 240 ALA A C 1
ATOM 1886 O O . ALA A 1 240 ? 36.919 2.887 -10.638 1.00 80.56 240 ALA A O 1
ATOM 1887 N N . ILE A 1 241 ? 35.972 4.914 -10.435 1.00 80.44 241 ILE A N 1
ATOM 1888 C CA . ILE A 1 241 ? 36.665 5.560 -11.554 1.00 80.44 241 ILE A CA 1
ATOM 1889 C C . ILE A 1 241 ? 37.291 6.859 -11.045 1.00 80.44 241 ILE A C 1
ATOM 1891 O O . ILE A 1 241 ? 36.631 7.643 -10.355 1.00 80.44 241 ILE A O 1
ATOM 1895 N N . ALA A 1 242 ? 38.560 7.092 -11.383 1.00 72.94 242 ALA A N 1
ATOM 1896 C CA . ALA A 1 242 ? 39.266 8.317 -11.025 1.00 72.94 242 ALA A CA 1
ATOM 1897 C C . ALA A 1 242 ? 38.535 9.545 -11.601 1.00 72.94 242 ALA A C 1
ATOM 1899 O O . ALA A 1 242 ? 38.292 9.626 -12.801 1.00 72.94 242 ALA A O 1
ATOM 1900 N N . GLY A 1 243 ? 38.154 10.488 -10.735 1.00 71.56 243 GLY A N 1
ATOM 1901 C CA . GLY A 1 243 ? 37.390 11.686 -11.112 1.00 71.56 243 GLY A CA 1
ATOM 1902 C C . GLY A 1 243 ? 35.865 11.562 -10.989 1.00 71.56 243 GLY A C 1
ATOM 1903 O O . GLY A 1 243 ? 35.175 12.579 -11.033 1.00 71.56 243 GLY A O 1
ATOM 1904 N N . LEU A 1 244 ? 35.319 10.364 -10.747 1.00 72.81 244 LEU A N 1
ATOM 1905 C CA . LEU A 1 244 ? 33.882 10.161 -10.549 1.00 72.81 244 LEU A CA 1
ATOM 1906 C C . LEU A 1 244 ? 33.506 10.267 -9.054 1.00 72.81 244 LEU A C 1
ATOM 1908 O O . LEU A 1 244 ? 33.600 9.302 -8.291 1.00 72.81 244 LEU A O 1
ATOM 1912 N N . GLN A 1 245 ? 33.073 11.460 -8.630 1.00 67.69 245 GLN A N 1
ATOM 1913 C CA . GLN A 1 245 ? 32.767 11.773 -7.220 1.00 67.69 245 GLN A CA 1
ATOM 1914 C C . GLN A 1 245 ? 31.471 11.125 -6.703 1.00 67.69 245 GLN A C 1
ATOM 1916 O O . GLN A 1 245 ? 31.334 10.853 -5.507 1.00 67.69 245 GLN A O 1
ATOM 1921 N N . THR A 1 246 ? 30.522 10.846 -7.595 1.00 75.25 246 THR A N 1
ATOM 1922 C CA . THR A 1 246 ? 29.234 10.205 -7.299 1.00 75.25 246 THR A CA 1
ATOM 1923 C C . THR A 1 246 ? 29.076 8.951 -8.154 1.00 75.25 246 THR A C 1
ATOM 1925 O O . THR A 1 246 ? 29.497 8.924 -9.303 1.00 75.25 246 THR A O 1
ATOM 1928 N N . GLY A 1 247 ? 28.497 7.878 -7.607 1.00 83.38 247 GLY A N 1
ATOM 1929 C CA . GLY A 1 247 ? 28.239 6.668 -8.398 1.00 83.38 247 GLY A CA 1
ATOM 1930 C C . GLY A 1 247 ? 27.304 6.941 -9.584 1.00 83.38 247 GLY A C 1
ATOM 1931 O O . GLY A 1 247 ? 26.525 7.895 -9.563 1.00 83.38 247 GLY A O 1
ATOM 1932 N N . LYS A 1 248 ? 27.357 6.085 -10.607 1.00 88.75 248 LYS A N 1
ATOM 1933 C CA . LYS A 1 248 ? 26.526 6.180 -11.811 1.00 88.75 248 LYS A CA 1
ATOM 1934 C C . LYS A 1 248 ? 25.622 4.958 -11.940 1.00 88.75 248 LYS A C 1
ATOM 1936 O O . LYS A 1 248 ? 26.100 3.828 -11.932 1.00 88.75 248 LYS A O 1
ATOM 1941 N N . VAL A 1 249 ? 24.323 5.199 -12.102 1.00 90.25 249 VAL A N 1
ATOM 1942 C CA . VAL A 1 249 ? 23.319 4.165 -12.398 1.00 90.25 249 VAL A CA 1
ATOM 1943 C C . VAL A 1 249 ? 23.384 3.811 -13.886 1.00 90.25 249 VAL A C 1
ATOM 1945 O O . VAL A 1 249 ? 23.204 4.694 -14.733 1.00 90.25 249 VAL A O 1
ATOM 1948 N N . GLY A 1 250 ? 23.629 2.534 -14.193 1.00 92.56 250 GLY A N 1
ATOM 1949 C CA . GLY A 1 250 ? 23.733 2.018 -15.563 1.00 92.56 250 GLY A CA 1
ATOM 1950 C C . GLY A 1 250 ? 22.389 1.876 -16.282 1.00 92.56 250 GLY A C 1
ATOM 1951 O O . GLY A 1 250 ? 21.325 1.840 -15.657 1.00 92.56 250 GLY A O 1
ATOM 1952 N N . LEU A 1 251 ? 22.427 1.771 -17.609 1.00 92.75 251 LEU A N 1
ATOM 1953 C CA . LEU A 1 251 ? 21.245 1.612 -18.459 1.00 92.75 251 LEU A CA 1
ATOM 1954 C C . LEU A 1 251 ? 20.489 0.313 -18.188 1.00 92.75 251 LEU A C 1
ATOM 1956 O O . LEU A 1 251 ? 19.265 0.329 -18.251 1.00 92.75 251 LEU A O 1
ATOM 1960 N N . LEU A 1 252 ? 21.174 -0.774 -17.823 1.00 91.06 252 LEU A N 1
ATOM 1961 C CA . LEU A 1 252 ? 20.506 -2.024 -17.445 1.00 91.06 252 LEU A CA 1
ATOM 1962 C C . LEU A 1 252 ? 19.617 -1.846 -16.210 1.00 91.06 252 LEU A C 1
ATOM 1964 O O . LEU A 1 252 ? 18.490 -2.323 -16.197 1.00 91.06 252 LEU A O 1
ATOM 1968 N N . GLN A 1 253 ? 20.074 -1.083 -15.214 1.00 89.56 253 GLN A N 1
ATOM 1969 C CA . GLN A 1 253 ? 19.260 -0.757 -14.033 1.00 89.56 253 GLN A CA 1
ATOM 1970 C C . GLN A 1 253 ? 18.087 0.150 -14.407 1.00 89.56 253 GLN A C 1
ATOM 1972 O O . GLN A 1 253 ? 16.964 -0.055 -13.959 1.00 89.56 253 GLN A O 1
ATOM 1977 N N . LYS A 1 254 ? 18.332 1.149 -15.264 1.00 89.50 254 LYS A N 1
ATOM 1978 C CA . LYS A 1 254 ? 17.280 2.057 -15.749 1.00 89.50 254 LYS A CA 1
ATOM 1979 C C . LYS A 1 254 ? 16.246 1.354 -16.631 1.00 89.50 254 LYS A C 1
ATOM 1981 O O . LYS A 1 254 ? 15.135 1.860 -16.755 1.00 89.50 254 LYS A O 1
ATOM 1986 N N . ALA A 1 255 ? 16.618 0.246 -17.267 1.00 90.06 255 ALA A N 1
ATOM 1987 C CA . ALA A 1 255 ? 15.763 -0.574 -18.118 1.00 90.06 255 ALA A CA 1
ATOM 1988 C C . ALA A 1 255 ? 15.119 -1.750 -17.367 1.00 90.06 255 ALA A C 1
ATOM 1990 O O . ALA A 1 255 ? 14.545 -2.624 -18.018 1.00 90.06 255 ALA A O 1
ATOM 1991 N N . ASP A 1 256 ? 15.199 -1.798 -16.032 1.00 87.62 256 ASP A N 1
ATOM 1992 C CA . ASP A 1 256 ? 14.605 -2.890 -15.265 1.00 87.62 256 ASP A CA 1
ATOM 1993 C C . ASP A 1 256 ? 13.086 -2.980 -15.480 1.00 87.62 256 ASP A C 1
ATOM 1995 O O . ASP A 1 256 ? 12.359 -1.980 -15.486 1.00 87.62 256 ASP A O 1
ATOM 1999 N N . ARG A 1 257 ? 12.619 -4.206 -15.730 1.00 84.81 257 ARG A N 1
ATOM 2000 C CA . ARG A 1 257 ? 11.276 -4.575 -16.215 1.00 84.81 257 ARG A CA 1
ATOM 2001 C C . ARG A 1 257 ? 10.874 -3.931 -17.543 1.00 84.81 257 ARG A C 1
ATOM 2003 O O . ARG A 1 257 ? 9.718 -4.025 -17.943 1.00 84.81 257 ARG A O 1
ATOM 2010 N N . GLY A 1 258 ? 11.803 -3.276 -18.229 1.00 89.75 258 GLY A N 1
ATOM 2011 C CA . GLY A 1 258 ? 11.606 -2.559 -19.482 1.00 89.75 258 GLY A CA 1
ATOM 2012 C C . GLY A 1 258 ? 12.282 -3.237 -20.667 1.00 89.75 258 GLY A C 1
ATOM 2013 O O . GLY A 1 258 ? 12.378 -4.467 -20.735 1.00 89.75 258 GLY A O 1
ATOM 2014 N N . THR A 1 259 ? 12.724 -2.416 -21.616 1.00 90.75 259 THR A N 1
ATOM 2015 C CA . THR A 1 259 ? 13.391 -2.849 -22.848 1.00 90.75 259 THR A CA 1
ATOM 2016 C C . THR A 1 259 ? 14.700 -2.093 -23.026 1.00 90.75 259 THR A C 1
ATOM 2018 O O . THR A 1 259 ? 14.730 -0.866 -22.914 1.00 90.75 259 THR A O 1
ATOM 2021 N N . LEU A 1 260 ? 15.767 -2.826 -23.346 1.00 92.69 260 LEU A N 1
ATOM 2022 C CA . LEU A 1 260 ? 17.054 -2.263 -23.744 1.00 92.69 260 LEU A CA 1
ATOM 2023 C C . LEU A 1 260 ? 17.304 -2.586 -25.221 1.00 92.69 260 LEU A C 1
ATOM 2025 O O . LEU A 1 260 ? 17.394 -3.755 -25.604 1.00 92.69 260 LEU A O 1
ATOM 2029 N N . PHE A 1 261 ? 17.407 -1.546 -26.046 1.00 93.06 261 PHE A N 1
ATOM 2030 C CA . PHE A 1 261 ? 17.777 -1.656 -27.452 1.00 93.06 261 PHE A CA 1
ATOM 2031 C C . PHE A 1 261 ? 19.275 -1.398 -27.627 1.00 93.06 261 PHE A C 1
ATOM 2033 O O . PHE A 1 261 ? 19.783 -0.338 -27.255 1.00 93.06 261 PHE A O 1
ATOM 2040 N N . LEU A 1 262 ? 19.968 -2.380 -28.205 1.00 91.62 262 LEU A N 1
ATOM 2041 C CA . LEU A 1 262 ? 21.405 -2.338 -28.455 1.00 91.62 262 LEU A CA 1
ATOM 2042 C C . LEU A 1 262 ? 21.655 -2.164 -29.956 1.00 91.62 262 LEU A C 1
ATOM 2044 O O . LEU A 1 262 ? 21.501 -3.106 -30.744 1.00 91.62 262 LEU A O 1
ATOM 2048 N N . ASN A 1 263 ? 22.046 -0.957 -30.360 1.00 89.12 263 ASN A N 1
ATOM 2049 C CA . ASN A 1 263 ? 22.442 -0.680 -31.733 1.00 89.12 263 ASN A CA 1
ATOM 2050 C C . ASN A 1 263 ? 23.936 -0.988 -31.927 1.00 89.12 263 ASN A C 1
ATOM 2052 O O . ASN A 1 263 ? 24.751 -0.761 -31.041 1.00 89.12 263 ASN A O 1
ATOM 2056 N N . GLY A 1 264 ? 24.302 -1.519 -33.094 1.00 85.75 264 GLY A N 1
ATOM 2057 C CA . GLY A 1 264 ? 25.708 -1.751 -33.437 1.00 85.75 264 GLY A CA 1
ATOM 2058 C C . GLY A 1 264 ? 26.374 -2.966 -32.776 1.00 85.75 264 GLY A C 1
ATOM 2059 O O . GLY A 1 264 ? 27.592 -2.957 -32.635 1.00 85.75 264 GLY A O 1
ATOM 2060 N N . LEU A 1 265 ? 25.636 -4.033 -32.418 1.00 83.12 265 LEU A N 1
ATOM 2061 C CA . LEU A 1 265 ? 26.234 -5.220 -31.765 1.00 83.12 265 LEU A CA 1
ATOM 2062 C C . LEU A 1 265 ? 27.398 -5.848 -32.549 1.00 83.12 265 LEU A C 1
ATOM 2064 O O . LEU A 1 265 ? 28.300 -6.416 -31.944 1.00 83.12 265 LEU A O 1
ATOM 2068 N N . ALA A 1 266 ? 27.385 -5.745 -33.882 1.00 82.31 266 ALA A N 1
ATOM 2069 C CA . ALA A 1 266 ? 28.452 -6.271 -34.735 1.00 82.31 266 ALA A CA 1
ATOM 2070 C C . ALA A 1 266 ? 29.819 -5.606 -34.480 1.00 82.31 266 ALA A C 1
ATOM 2072 O O . ALA A 1 266 ? 30.847 -6.223 -34.732 1.00 82.31 266 ALA A O 1
ATOM 2073 N N . GLY A 1 267 ? 29.834 -4.368 -33.973 1.00 81.06 267 GLY A N 1
ATOM 2074 C CA . GLY A 1 267 ? 31.058 -3.631 -33.650 1.00 81.06 267 GLY A CA 1
ATOM 2075 C C . GLY A 1 267 ? 31.595 -3.882 -32.240 1.00 81.06 267 GLY A C 1
ATOM 2076 O O . GLY A 1 267 ? 32.600 -3.285 -31.871 1.00 81.06 267 GLY A O 1
ATOM 2077 N N . LEU A 1 268 ? 30.936 -4.726 -31.439 1.00 89.06 268 LEU A N 1
ATOM 2078 C CA . LEU A 1 268 ? 31.346 -4.986 -30.061 1.00 89.06 268 LEU A CA 1
ATOM 2079 C C . LEU A 1 268 ? 32.595 -5.856 -29.985 1.00 89.06 268 LEU A C 1
ATOM 2081 O O . LEU A 1 268 ? 32.709 -6.861 -30.691 1.00 89.06 268 LEU A O 1
ATOM 2085 N N . SER A 1 269 ? 33.462 -5.546 -29.023 1.00 91.75 269 SER A N 1
ATOM 2086 C CA . SER A 1 269 ? 34.577 -6.416 -28.668 1.00 91.75 269 SER A CA 1
ATOM 2087 C C . SER A 1 269 ? 34.085 -7.781 -28.144 1.00 91.75 269 SER A C 1
ATOM 2089 O O . SER A 1 269 ? 32.992 -7.881 -27.569 1.00 91.75 269 SER A O 1
ATOM 2091 N N . PRO A 1 270 ? 34.896 -8.853 -28.252 1.00 91.94 270 PRO A N 1
ATOM 2092 C CA . PRO A 1 270 ? 34.562 -10.152 -27.660 1.00 91.94 270 PRO A CA 1
ATOM 2093 C C . PRO A 1 270 ? 34.287 -10.078 -26.149 1.00 91.94 270 PRO A C 1
ATOM 2095 O O . PRO A 1 270 ? 33.450 -10.817 -25.627 1.00 91.94 270 PRO A O 1
ATOM 2098 N N . ARG A 1 271 ? 34.958 -9.154 -25.445 1.00 90.44 271 ARG A N 1
ATOM 2099 C CA . ARG A 1 271 ? 34.750 -8.899 -24.013 1.00 90.44 271 ARG A CA 1
ATOM 2100 C C . ARG A 1 271 ? 33.326 -8.416 -23.751 1.00 90.44 271 ARG A C 1
ATOM 2102 O O . ARG A 1 271 ? 32.641 -8.987 -22.900 1.00 90.44 271 ARG A O 1
ATOM 2109 N N . MET A 1 272 ? 32.854 -7.441 -24.526 1.00 90.94 272 MET A N 1
ATOM 2110 C CA . MET A 1 272 ? 31.503 -6.907 -24.370 1.00 90.94 272 MET A CA 1
ATOM 2111 C C . MET A 1 272 ? 30.407 -7.872 -24.798 1.00 90.94 272 MET A C 1
ATOM 2113 O O . MET A 1 272 ? 29.369 -7.949 -24.138 1.00 90.94 272 MET A O 1
ATOM 2117 N N . GLN A 1 273 ? 30.650 -8.677 -25.831 1.00 90.50 273 GLN A N 1
ATOM 2118 C CA . GLN A 1 273 ? 29.724 -9.736 -26.233 1.00 90.50 273 GLN A CA 1
ATOM 2119 C C . GLN A 1 273 ? 29.518 -10.766 -25.111 1.00 90.50 273 GLN A C 1
ATOM 2121 O O . GLN A 1 273 ? 28.381 -11.123 -24.803 1.00 90.50 273 GLN A O 1
ATOM 2126 N N . LEU A 1 274 ? 30.597 -11.204 -24.449 1.00 88.75 274 LEU A N 1
ATOM 2127 C CA . LEU A 1 274 ? 30.511 -12.125 -23.310 1.00 88.75 274 LEU A CA 1
ATOM 2128 C C . LEU A 1 274 ? 29.794 -11.502 -22.109 1.00 88.75 274 LEU A C 1
ATOM 2130 O O . LEU A 1 274 ? 29.006 -12.183 -21.449 1.00 88.75 274 LEU A O 1
ATOM 2134 N N . ALA A 1 275 ? 30.045 -10.222 -21.827 1.00 87.62 275 ALA A N 1
ATOM 2135 C CA . ALA A 1 275 ? 29.376 -9.511 -20.744 1.00 87.62 275 ALA A CA 1
ATOM 2136 C C . ALA A 1 275 ? 27.859 -9.437 -20.980 1.00 87.62 275 ALA A C 1
ATOM 2138 O O . ALA A 1 275 ? 27.082 -9.831 -20.111 1.00 87.62 275 ALA A O 1
ATOM 2139 N N . LEU A 1 276 ? 27.431 -9.031 -22.179 1.00 88.38 276 LEU A N 1
ATOM 2140 C CA . LEU A 1 276 ? 26.016 -8.981 -22.554 1.00 88.38 276 LEU A CA 1
ATOM 2141 C C . LEU A 1 276 ? 25.362 -10.366 -22.572 1.00 88.38 276 LEU A C 1
ATOM 2143 O O . LEU A 1 276 ? 24.222 -10.506 -22.135 1.00 88.38 276 LEU A O 1
ATOM 2147 N N . LEU A 1 277 ? 26.080 -11.401 -23.020 1.00 86.25 277 LEU A N 1
ATOM 2148 C CA . LEU A 1 277 ? 25.582 -12.776 -23.000 1.00 86.25 277 LEU A CA 1
ATOM 2149 C C . LEU A 1 277 ? 25.281 -13.254 -21.574 1.00 86.25 277 LEU A C 1
ATOM 2151 O O . LEU A 1 277 ? 24.270 -13.924 -21.362 1.00 86.25 277 LEU A O 1
ATOM 2155 N N . ARG A 1 278 ? 26.128 -12.907 -20.594 1.00 83.88 278 ARG A N 1
ATOM 2156 C CA . ARG A 1 278 ? 25.872 -13.221 -19.177 1.00 83.88 278 ARG A CA 1
ATOM 2157 C C . ARG A 1 278 ? 24.613 -12.531 -18.683 1.00 83.88 278 ARG A C 1
ATOM 2159 O O . ARG A 1 278 ? 23.763 -13.192 -18.101 1.00 83.88 278 ARG A O 1
ATOM 2166 N N . VAL A 1 279 ? 24.444 -11.247 -18.993 1.00 86.62 279 VAL A N 1
ATOM 2167 C CA . VAL A 1 279 ? 23.222 -10.519 -18.624 1.00 86.62 279 VAL A CA 1
ATOM 2168 C C . VAL A 1 279 ? 21.986 -11.158 -19.252 1.00 86.62 279 VAL A C 1
ATOM 2170 O O . VAL A 1 279 ? 21.004 -11.388 -18.554 1.00 86.62 279 VAL A O 1
ATOM 2173 N N . ALA A 1 280 ? 22.044 -11.507 -20.538 1.00 82.81 280 ALA A N 1
ATOM 2174 C CA . ALA A 1 280 ? 20.923 -12.114 -21.250 1.00 82.81 280 ALA A CA 1
ATOM 2175 C C . ALA A 1 280 ? 20.546 -13.511 -20.722 1.00 82.81 280 ALA A C 1
ATOM 2177 O O . ALA A 1 280 ? 19.384 -13.896 -20.810 1.00 82.81 280 ALA A O 1
ATOM 2178 N N . ARG A 1 281 ? 21.507 -14.278 -20.189 1.00 77.94 281 ARG A N 1
ATOM 2179 C CA . ARG A 1 281 ? 21.266 -15.628 -19.648 1.00 77.94 281 ARG A CA 1
ATOM 2180 C C . ARG A 1 281 ? 20.898 -15.637 -18.170 1.00 77.94 281 ARG A C 1
ATOM 2182 O O . ARG A 1 281 ? 20.048 -16.417 -17.761 1.00 77.94 281 ARG A O 1
ATOM 2189 N N . GLU A 1 282 ? 21.581 -14.828 -17.371 1.00 80.75 282 GLU A N 1
ATOM 2190 C CA . GLU A 1 282 ? 21.519 -14.883 -15.907 1.00 80.75 282 GLU A CA 1
ATOM 2191 C C . GLU A 1 282 ? 20.618 -13.791 -15.317 1.00 80.75 282 GLU A C 1
ATOM 2193 O O . GLU A 1 282 ? 20.295 -13.842 -14.130 1.00 80.75 282 GLU A O 1
ATOM 2198 N N . GLY A 1 283 ? 20.231 -12.788 -16.117 1.00 80.88 283 GLY A N 1
ATOM 2199 C CA . GLY A 1 283 ? 19.493 -11.618 -15.637 1.00 80.88 283 GLY A CA 1
ATOM 2200 C C . GLY A 1 283 ? 20.275 -10.849 -14.574 1.00 80.88 283 GLY A C 1
ATOM 2201 O O . GLY A 1 283 ? 19.689 -10.275 -13.660 1.00 80.88 283 GLY A O 1
ATOM 2202 N N . ALA A 1 284 ? 21.608 -10.907 -14.621 1.00 82.31 284 ALA A N 1
ATOM 2203 C CA . ALA A 1 284 ? 22.469 -10.387 -13.574 1.00 82.31 284 ALA A CA 1
ATOM 2204 C C . ALA A 1 284 ? 23.739 -9.752 -14.141 1.00 82.31 284 ALA A C 1
ATOM 2206 O O . ALA A 1 284 ? 24.290 -10.205 -15.143 1.00 82.31 284 ALA A O 1
ATOM 2207 N N . PHE A 1 285 ? 24.218 -8.699 -13.485 1.00 87.94 285 PHE A N 1
ATOM 2208 C CA . PHE A 1 285 ? 25.451 -8.003 -13.845 1.00 87.94 285 PHE A CA 1
ATOM 2209 C C . PHE A 1 285 ? 26.098 -7.378 -12.601 1.00 87.94 285 PHE A C 1
ATOM 2211 O O . PHE A 1 285 ? 25.522 -7.360 -11.513 1.00 87.94 285 PHE A O 1
ATOM 2218 N N . ARG A 1 286 ? 27.315 -6.856 -12.747 1.00 86.69 286 ARG A N 1
ATOM 2219 C CA . ARG A 1 286 ? 28.064 -6.214 -11.662 1.00 86.69 286 ARG A CA 1
ATOM 2220 C C . ARG A 1 286 ? 28.484 -4.805 -12.091 1.00 86.69 286 ARG A C 1
ATOM 2222 O O . ARG A 1 286 ? 29.167 -4.695 -13.106 1.00 86.69 286 ARG A O 1
ATOM 2229 N N . PRO A 1 287 ? 28.108 -3.747 -11.349 1.00 88.62 287 PRO A N 1
ATOM 2230 C CA . PRO A 1 287 ? 28.607 -2.399 -11.614 1.00 88.62 287 PRO A CA 1
ATOM 2231 C C . PRO A 1 287 ? 30.131 -2.317 -11.471 1.00 88.62 287 PRO A C 1
ATOM 2233 O O . PRO A 1 287 ? 30.722 -3.036 -10.658 1.00 88.62 287 PRO A O 1
ATOM 2236 N N . LEU A 1 288 ? 30.760 -1.389 -12.191 1.00 88.31 288 LEU A N 1
ATOM 2237 C CA . LEU A 1 288 ? 32.199 -1.148 -12.092 1.00 88.31 288 LEU A CA 1
ATOM 2238 C C . LEU A 1 288 ? 32.589 -0.778 -10.651 1.00 88.31 288 LEU A C 1
ATOM 2240 O O . LEU A 1 288 ? 31.933 0.042 -9.998 1.00 88.31 288 LEU A O 1
ATOM 2244 N N . GLY A 1 289 ? 33.641 -1.427 -10.144 1.00 83.00 289 GLY A N 1
ATOM 2245 C CA . GLY A 1 289 ? 34.124 -1.274 -8.766 1.00 83.00 289 GLY A CA 1
ATOM 2246 C C . GLY A 1 289 ? 33.184 -1.808 -7.675 1.00 83.00 289 GLY A C 1
ATOM 2247 O O . GLY A 1 289 ? 33.386 -1.508 -6.501 1.00 83.00 289 GLY A O 1
ATOM 2248 N N . SER A 1 290 ? 32.149 -2.579 -8.027 1.00 82.25 290 SER A N 1
ATOM 2249 C CA . SER A 1 290 ? 31.287 -3.283 -7.067 1.00 82.25 290 SER A CA 1
ATOM 2250 C C . SER A 1 290 ? 31.726 -4.738 -6.902 1.00 82.25 290 SER A C 1
ATOM 2252 O O . SER A 1 290 ? 32.104 -5.381 -7.874 1.00 82.25 290 SER A O 1
ATOM 2254 N N . HIS A 1 291 ? 31.602 -5.295 -5.696 1.00 77.75 291 HIS A N 1
ATOM 2255 C CA . HIS A 1 291 ? 31.701 -6.747 -5.469 1.00 77.75 291 HIS A CA 1
ATOM 2256 C C . HIS A 1 291 ? 30.328 -7.438 -5.477 1.00 77.75 291 HIS A C 1
ATOM 2258 O O . HIS A 1 291 ? 30.242 -8.656 -5.639 1.00 77.75 291 HIS A O 1
ATOM 2264 N N . GLU A 1 292 ? 29.251 -6.661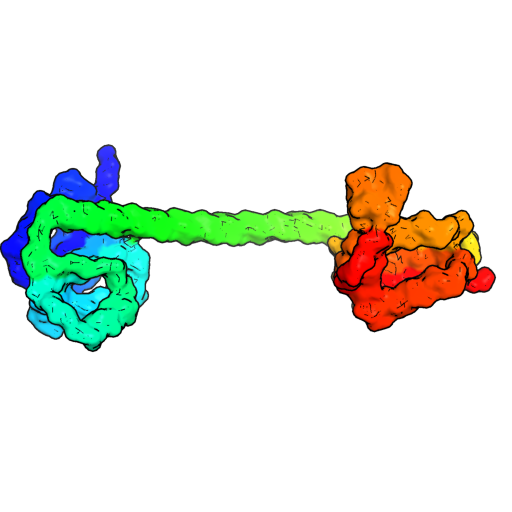 -5.367 1.00 80.62 292 GLU A N 1
ATOM 2265 C CA . GLU A 1 292 ? 27.876 -7.151 -5.362 1.00 80.62 292 GLU A CA 1
ATOM 2266 C C . GLU A 1 292 ? 27.324 -7.277 -6.781 1.00 80.62 292 GLU A C 1
ATOM 2268 O O . GLU A 1 292 ? 27.460 -6.366 -7.605 1.00 80.62 292 GLU A O 1
ATOM 2273 N N . THR A 1 293 ? 26.681 -8.414 -7.035 1.00 81.50 293 THR A N 1
ATOM 2274 C CA . THR A 1 293 ? 25.923 -8.693 -8.256 1.00 81.50 293 THR A CA 1
ATOM 2275 C C . THR A 1 293 ? 24.507 -8.140 -8.116 1.00 81.50 293 THR A C 1
ATOM 2277 O O . THR A 1 293 ? 23.851 -8.364 -7.102 1.00 81.50 293 THR A O 1
ATOM 2280 N N . GLN A 1 294 ? 24.022 -7.453 -9.145 1.00 81.50 294 GLN A N 1
ATOM 2281 C CA . GLN A 1 294 ? 22.655 -6.947 -9.238 1.00 81.50 294 GLN A CA 1
ATOM 2282 C C . GLN A 1 294 ? 21.852 -7.770 -10.243 1.00 81.50 294 GLN A C 1
ATOM 2284 O O . GLN A 1 294 ? 22.407 -8.225 -11.242 1.00 81.50 294 GLN A O 1
ATOM 2289 N N . ARG A 1 295 ? 20.554 -7.953 -9.979 1.00 78.94 295 ARG A N 1
ATOM 2290 C CA . ARG A 1 295 ? 19.619 -8.639 -10.881 1.00 78.94 295 ARG A CA 1
ATOM 2291 C C . ARG A 1 295 ? 18.707 -7.642 -11.585 1.00 78.94 295 ARG A C 1
ATOM 2293 O O . ARG A 1 295 ? 18.276 -6.680 -10.958 1.00 78.94 295 ARG A O 1
ATOM 2300 N N . VAL A 1 296 ? 18.424 -7.901 -12.856 1.00 74.81 296 VAL A N 1
ATOM 2301 C CA . VAL A 1 296 ? 17.553 -7.109 -13.731 1.00 74.81 296 VAL A CA 1
ATOM 2302 C C . VAL A 1 296 ? 16.736 -8.047 -14.611 1.00 74.81 296 VAL A C 1
ATOM 2304 O O . VAL A 1 296 ? 17.261 -9.023 -15.146 1.00 74.81 296 VAL A O 1
ATOM 2307 N N . ASP A 1 297 ? 15.468 -7.705 -14.806 1.00 67.06 297 ASP A N 1
ATOM 2308 C CA . ASP A 1 297 ? 14.582 -8.344 -15.778 1.00 67.06 297 ASP A CA 1
ATOM 2309 C C . ASP A 1 297 ? 14.357 -7.387 -16.958 1.00 67.06 297 ASP A C 1
ATOM 2311 O O . ASP A 1 297 ? 13.520 -6.492 -16.894 1.00 67.06 297 ASP A O 1
ATOM 2315 N N . SER A 1 298 ? 15.102 -7.537 -18.055 1.00 60.09 298 SER A N 1
ATOM 2316 C CA . SER A 1 298 ? 14.962 -6.672 -19.239 1.00 60.09 298 SER A CA 1
ATOM 2317 C C . SER A 1 298 ? 14.886 -7.496 -20.523 1.00 60.09 298 SER A C 1
ATOM 2319 O O . SER A 1 298 ? 15.686 -8.409 -20.725 1.00 60.09 298 SER A O 1
ATOM 2321 N N . ALA A 1 299 ? 13.942 -7.159 -21.408 1.00 55.69 299 ALA A N 1
ATOM 2322 C CA . ALA A 1 299 ? 13.868 -7.745 -22.742 1.00 55.69 299 ALA A CA 1
ATOM 2323 C C . ALA A 1 299 ? 14.934 -7.081 -23.627 1.00 55.69 299 ALA A C 1
ATOM 2325 O O . ALA A 1 299 ? 14.948 -5.854 -23.780 1.00 55.69 299 ALA A O 1
ATOM 2326 N N . SER A 1 300 ? 15.847 -7.877 -24.187 1.00 52.53 300 SER A N 1
ATOM 2327 C CA . SER A 1 300 ? 16.948 -7.387 -25.019 1.00 52.53 300 SER A CA 1
ATOM 2328 C C . SER A 1 300 ? 16.572 -7.422 -26.501 1.00 52.53 300 SER A C 1
ATOM 2330 O O . SER A 1 300 ? 16.289 -8.473 -27.067 1.00 52.53 300 SER A O 1
ATOM 2332 N N . ILE A 1 301 ? 16.575 -6.262 -27.161 1.00 51.00 301 ILE A N 1
ATOM 2333 C CA . ILE A 1 301 ? 16.402 -6.179 -28.617 1.00 51.00 301 ILE A CA 1
ATOM 2334 C C . ILE A 1 301 ? 17.770 -5.847 -29.211 1.00 51.00 301 ILE A C 1
ATOM 2336 O O . ILE A 1 301 ? 18.285 -4.740 -29.045 1.00 51.00 301 ILE A O 1
ATOM 2340 N N . GLY A 1 302 ? 18.391 -6.833 -29.850 1.00 40.84 302 GLY A N 1
ATOM 2341 C CA . GLY A 1 302 ? 19.704 -6.714 -30.469 1.00 40.84 302 GLY A CA 1
ATOM 2342 C C . GLY A 1 302 ? 19.623 -6.380 -31.955 1.00 40.84 302 GLY A C 1
ATOM 2343 O O . GLY A 1 302 ? 18.658 -6.720 -32.634 1.00 40.84 302 GLY A O 1
ATOM 2344 N N . ARG A 1 303 ? 20.659 -5.749 -32.507 1.00 32.66 303 ARG A N 1
ATOM 2345 C CA . ARG A 1 303 ? 20.842 -5.581 -33.957 1.00 32.66 303 ARG A CA 1
ATOM 2346 C C . ARG A 1 303 ? 21.928 -6.520 -34.481 1.00 32.66 303 ARG A C 1
ATOM 2348 O O . ARG A 1 303 ? 23.062 -6.422 -34.037 1.00 32.66 303 ARG A O 1
ATOM 2355 N N . GLY A 1 304 ? 21.625 -7.347 -35.480 1.00 28.84 304 GLY A N 1
ATOM 2356 C CA . GLY A 1 304 ? 22.627 -8.126 -36.218 1.00 28.84 304 GLY A CA 1
ATOM 2357 C C . GLY A 1 304 ? 23.098 -7.337 -37.437 1.00 28.84 304 GLY A C 1
ATOM 2358 O O . GLY A 1 304 ? 22.263 -6.817 -38.179 1.00 28.84 304 GLY A O 1
ATOM 2359 N N . GLY A 1 305 ? 24.409 -7.187 -37.617 1.00 34.66 305 GLY A N 1
ATOM 2360 C CA . GLY A 1 305 ? 24.997 -6.570 -38.805 1.00 34.66 305 GLY A CA 1
ATOM 2361 C C . GLY A 1 305 ? 25.730 -7.603 -39.653 1.00 34.66 305 GLY A C 1
ATOM 2362 O O . GLY A 1 305 ? 26.524 -8.371 -39.114 1.00 34.66 305 GLY A O 1
ATOM 2363 N N . SER A 1 306 ? 25.445 -7.581 -40.952 1.00 32.28 306 SER A N 1
ATOM 2364 C CA . SER A 1 306 ? 26.393 -7.849 -42.037 1.00 32.28 306 SER A CA 1
ATOM 2365 C C . SER A 1 306 ? 26.847 -6.508 -42.594 1.00 32.28 306 SER A C 1
ATOM 2367 O O . SER A 1 306 ? 25.934 -5.662 -42.770 1.00 32.28 306 SER A O 1
#